Protein AF-A0A6A6LP14-F1 (afdb_monomer_lite)

Radius of gyration: 19.0 Å; chains: 1; bounding box: 48×37×57 Å

Sequence (246 aa):
MQLRPTIEFRNGTDVIWQIPDSAKAVLFLAHGCNGRAVNFWDRSPSCPNCVGLPEERLLVLHALVHKFAVLTISSMGRCWTFGEEMLIVKNIIRWWLWRNKLEKLPLVALGASSGGYFVSALATTKISEFIEVLKNKGIDVAEVECLEFPLSPFFLADRIPGLNQTVSAKLFKLFGDKGFIDRKGYMMKDGRATHWKEALHETKEIVLDKNLVQHVQEELNLAFAYHEMTSLQSEQFFKWFESHMK

Organism: Hevea brasiliensis (NCBI:txid3981)

Secondary structure (DSSP, 8-state):
-----EEEEETTEEEEEE--TT--EEEEEE--TT--GGGGS---SS-TT----HHHHHHHHHHHHTTEEEEEE--SSSS--STHHHHHHHHHHHHHHHHTT-TTS-EEEEE-THHHHHHHHHTT----S-HHHHHHTT--------------TTHHHHHSTT--HHHHHHHHHHHHHTTSB-TTS-BSS-TTTS-HHHHHHH-TT----GGGHHHHHHHHHHHHTSS---STTHHHHHHHHHHH--

pLDDT: mean 92.99, std 8.51, range [42.91, 98.75]

Structure (mmCIF, N/CA/C/O backbone):
data_AF-A0A6A6LP14-F1
#
_entry.id   AF-A0A6A6LP14-F1
#
loop_
_atom_site.group_PDB
_atom_site.id
_atom_site.type_symbol
_atom_site.label_atom_id
_atom_site.label_alt_id
_atom_site.label_comp_id
_atom_site.label_asym_id
_atom_site.label_entity_id
_atom_site.label_seq_id
_atom_site.pdbx_PDB_ins_code
_atom_site.Cartn_x
_atom_site.Cartn_y
_atom_site.Cartn_z
_atom_site.occupancy
_atom_site.B_iso_or_equiv
_atom_site.auth_seq_id
_atom_site.auth_comp_id
_atom_site.auth_asym_id
_atom_site.auth_atom_id
_atom_site.pdbx_PDB_model_num
ATOM 1 N N . MET A 1 1 ? -0.731 -16.600 1.853 1.00 80.44 1 MET A N 1
ATOM 2 C CA . MET A 1 1 ? 0.673 -16.451 1.400 1.00 80.44 1 MET A CA 1
ATOM 3 C C . MET A 1 1 ? 1.410 -15.599 2.421 1.00 80.44 1 MET A C 1
ATOM 5 O O . MET A 1 1 ? 0.812 -14.647 2.897 1.00 80.44 1 MET A O 1
ATOM 9 N N . GLN A 1 2 ? 2.643 -15.951 2.790 1.00 86.25 2 GLN A N 1
ATOM 10 C CA . GLN A 1 2 ? 3.456 -15.172 3.733 1.00 86.25 2 GLN A CA 1
ATOM 11 C C . GLN A 1 2 ? 4.511 -14.376 2.960 1.00 86.25 2 GLN A C 1
ATOM 13 O O . GLN A 1 2 ? 5.180 -14.946 2.095 1.00 86.25 2 GLN A O 1
ATOM 18 N N . LEU A 1 3 ? 4.666 -13.089 3.274 1.00 94.44 3 LEU A N 1
ATOM 19 C CA . LEU A 1 3 ? 5.717 -12.258 2.692 1.00 94.44 3 LEU A CA 1
ATOM 20 C C . LEU A 1 3 ? 7.081 -12.633 3.286 1.00 94.44 3 LEU A C 1
ATOM 22 O O . LEU A 1 3 ? 7.234 -12.786 4.498 1.00 94.44 3 LEU A O 1
ATOM 26 N N . ARG A 1 4 ? 8.068 -12.815 2.411 1.00 94.38 4 ARG A N 1
ATOM 27 C CA . ARG A 1 4 ? 9.457 -13.162 2.732 1.00 94.38 4 ARG A CA 1
ATOM 28 C C . ARG A 1 4 ? 10.382 -12.282 1.890 1.00 94.38 4 ARG A C 1
ATOM 30 O O . ARG A 1 4 ? 10.980 -12.769 0.928 1.00 94.38 4 ARG A O 1
ATOM 37 N N . PRO A 1 5 ? 10.447 -10.977 2.197 1.00 96.50 5 PRO A N 1
ATOM 38 C CA . PRO A 1 5 ? 11.222 -10.050 1.396 1.00 96.50 5 PRO A CA 1
ATOM 39 C C . PRO A 1 5 ? 12.726 -10.285 1.543 1.00 96.50 5 PRO A C 1
ATOM 41 O O . PRO A 1 5 ? 13.213 -10.687 2.602 1.00 96.50 5 PRO A O 1
ATOM 44 N N . THR A 1 6 ? 13.455 -9.943 0.485 1.00 97.12 6 THR A N 1
ATOM 45 C CA . THR A 1 6 ? 14.883 -9.625 0.537 1.00 97.12 6 THR A CA 1
ATOM 46 C C . THR A 1 6 ? 15.039 -8.117 0.693 1.00 97.12 6 THR A C 1
ATOM 48 O O . THR A 1 6 ? 14.304 -7.355 0.065 1.00 97.12 6 THR A O 1
ATOM 51 N N . ILE A 1 7 ? 15.978 -7.694 1.539 1.00 96.25 7 ILE A N 1
ATOM 52 C CA . ILE A 1 7 ? 16.209 -6.287 1.874 1.00 96.25 7 ILE A CA 1
ATOM 53 C C . ILE A 1 7 ? 17.659 -5.946 1.609 1.00 96.25 7 ILE A C 1
ATOM 55 O O . ILE A 1 7 ? 18.563 -6.686 1.999 1.00 96.25 7 ILE A O 1
ATOM 59 N N . GLU A 1 8 ? 17.870 -4.796 0.989 1.00 96.06 8 GLU A N 1
ATOM 60 C CA . GLU A 1 8 ? 19.182 -4.201 0.823 1.00 96.06 8 GLU A CA 1
ATOM 61 C C . GLU A 1 8 ? 19.107 -2.695 1.033 1.00 96.06 8 GLU A C 1
ATOM 63 O O . GLU A 1 8 ? 18.147 -2.045 0.626 1.00 96.06 8 GLU A O 1
ATOM 68 N N . PHE A 1 9 ? 20.146 -2.134 1.643 1.00 94.94 9 PHE A N 1
ATOM 69 C CA . PHE A 1 9 ? 20.325 -0.693 1.718 1.00 94.94 9 PHE A CA 1
ATOM 70 C C . PHE A 1 9 ? 21.283 -0.252 0.615 1.00 94.94 9 PHE A C 1
ATOM 72 O O . PHE A 1 9 ? 22.428 -0.710 0.557 1.00 94.94 9 PHE A O 1
ATOM 79 N N . ARG A 1 10 ? 20.828 0.630 -0.277 1.00 93.94 10 ARG A N 1
ATOM 80 C CA . ARG A 1 10 ? 21.607 1.056 -1.444 1.00 93.94 10 ARG A CA 1
ATOM 81 C C . ARG A 1 10 ? 21.362 2.523 -1.747 1.00 93.94 10 ARG A C 1
ATOM 83 O O . ARG A 1 10 ? 20.224 2.969 -1.765 1.00 93.94 10 ARG A O 1
ATOM 90 N N . ASN A 1 11 ? 22.435 3.265 -2.026 1.00 91.06 11 ASN A N 1
ATOM 91 C CA . ASN A 1 11 ? 22.378 4.695 -2.358 1.00 91.06 11 ASN A CA 1
ATOM 92 C C . ASN A 1 11 ? 21.575 5.526 -1.338 1.00 91.06 11 ASN A C 1
ATOM 94 O O . ASN A 1 11 ? 20.847 6.437 -1.717 1.00 91.06 11 ASN A O 1
ATOM 98 N N . GLY A 1 12 ? 21.687 5.190 -0.050 1.00 90.25 12 GLY A N 1
ATOM 99 C CA . GLY A 1 12 ? 21.006 5.923 1.017 1.00 90.25 12 GLY A CA 1
ATOM 100 C C . GLY A 1 12 ? 19.535 5.553 1.232 1.00 90.25 12 GLY A C 1
ATOM 101 O O . GLY A 1 12 ? 18.878 6.231 2.016 1.00 90.25 12 GLY A O 1
ATOM 102 N N . THR A 1 13 ? 19.013 4.510 0.576 1.00 94.88 13 THR A N 1
ATOM 103 C CA . THR A 1 13 ? 17.605 4.111 0.696 1.00 94.88 13 THR A CA 1
ATOM 104 C C . THR A 1 13 ? 17.401 2.600 0.841 1.00 94.88 13 THR A C 1
ATOM 106 O O . THR A 1 13 ? 18.243 1.796 0.430 1.00 94.88 13 THR A O 1
ATOM 109 N N . ASP A 1 14 ? 16.264 2.220 1.428 1.00 95.31 14 ASP A N 1
ATOM 110 C CA . ASP A 1 14 ? 15.797 0.839 1.503 1.00 95.31 14 ASP A CA 1
ATOM 111 C C . ASP A 1 14 ? 15.308 0.366 0.135 1.00 95.31 14 ASP A C 1
ATOM 113 O O . ASP A 1 14 ? 14.457 0.998 -0.497 1.00 95.31 14 ASP A O 1
ATOM 117 N N . VAL A 1 15 ? 15.808 -0.792 -0.283 1.00 97.88 15 VAL A N 1
ATOM 118 C CA . VAL A 1 15 ? 15.383 -1.521 -1.473 1.00 97.88 15 VAL A CA 1
ATOM 119 C C . VAL A 1 15 ? 14.879 -2.879 -1.007 1.00 97.88 15 VAL A C 1
ATOM 121 O O . VAL A 1 15 ? 15.650 -3.695 -0.502 1.00 97.88 15 VAL A O 1
ATOM 124 N N . ILE A 1 16 ? 13.577 -3.119 -1.146 1.00 98.50 16 ILE A N 1
ATOM 125 C CA . ILE A 1 16 ? 12.928 -4.319 -0.612 1.00 98.50 16 ILE A CA 1
ATOM 126 C C . ILE A 1 16 ? 12.128 -5.000 -1.714 1.00 98.50 16 ILE A C 1
ATOM 128 O O . ILE A 1 16 ? 11.364 -4.342 -2.427 1.00 98.50 16 ILE A O 1
ATOM 132 N N . TRP A 1 17 ? 12.308 -6.311 -1.874 1.00 98.44 17 TRP A N 1
ATOM 133 C CA . TRP A 1 17 ? 11.679 -7.053 -2.963 1.00 98.44 17 TRP A CA 1
ATOM 134 C C . TRP A 1 17 ? 11.351 -8.503 -2.622 1.00 98.44 17 TRP A C 1
ATOM 136 O O . TRP A 1 17 ? 11.939 -9.109 -1.728 1.00 98.44 17 TRP A O 1
ATOM 146 N N . GLN A 1 18 ? 10.457 -9.089 -3.417 1.00 98.19 18 GLN A N 1
ATOM 147 C CA . GLN A 1 18 ? 10.200 -10.525 -3.443 1.00 98.19 18 GLN A CA 1
ATOM 148 C C . GLN A 1 18 ? 9.915 -10.969 -4.880 1.00 98.19 18 GLN A C 1
ATOM 150 O O . GLN A 1 18 ? 9.170 -10.316 -5.610 1.00 98.19 18 GLN A O 1
ATOM 155 N N . ILE A 1 19 ? 10.518 -12.089 -5.282 1.00 98.12 19 ILE A N 1
ATOM 156 C CA . ILE A 1 19 ? 10.396 -12.658 -6.628 1.00 98.12 19 ILE A CA 1
ATOM 157 C C . ILE A 1 19 ? 9.689 -14.015 -6.501 1.00 98.12 19 ILE A C 1
ATOM 159 O O . ILE A 1 19 ? 10.161 -14.854 -5.734 1.00 98.12 19 ILE A O 1
ATOM 163 N N . PRO A 1 20 ? 8.561 -14.248 -7.196 1.00 96.88 20 PRO A N 1
ATOM 164 C CA . PRO A 1 20 ? 7.937 -15.567 -7.256 1.00 96.88 20 PRO A CA 1
ATOM 165 C C . PRO A 1 20 ? 8.721 -16.499 -8.199 1.00 96.88 20 PRO A C 1
ATOM 167 O O . PRO A 1 20 ? 9.340 -16.026 -9.148 1.00 96.88 20 PRO A O 1
ATOM 170 N N . ASP A 1 21 ? 8.624 -17.820 -8.007 1.00 91.44 21 ASP A N 1
ATOM 171 C CA . ASP A 1 21 ? 9.398 -18.835 -8.763 1.00 91.44 21 ASP A CA 1
ATOM 172 C C . ASP A 1 21 ? 9.275 -18.748 -10.296 1.00 91.44 21 ASP A C 1
ATOM 174 O O . ASP A 1 21 ? 10.122 -19.248 -11.034 1.00 91.44 21 ASP A O 1
ATOM 178 N N . SER A 1 22 ? 8.202 -18.144 -10.805 1.00 92.75 22 SER A N 1
ATOM 179 C CA . SER A 1 22 ? 7.953 -17.980 -12.241 1.00 92.75 22 SER A CA 1
ATOM 180 C C . SER A 1 22 ? 7.400 -16.589 -12.516 1.00 92.75 22 SER A C 1
ATOM 182 O O . SER A 1 22 ? 6.237 -16.434 -12.885 1.00 92.75 22 SER A O 1
ATOM 184 N N . ALA A 1 23 ? 8.219 -15.570 -12.252 1.00 97.25 23 ALA A N 1
ATOM 185 C CA . ALA A 1 23 ? 7.851 -14.186 -12.508 1.00 97.25 23 ALA A CA 1
ATOM 186 C C . ALA A 1 23 ? 7.577 -13.960 -14.003 1.00 97.25 23 ALA A C 1
ATOM 188 O O . ALA A 1 23 ? 8.417 -14.266 -14.847 1.00 97.25 23 ALA A O 1
ATOM 189 N N . LYS A 1 24 ? 6.405 -13.404 -14.321 1.00 96.81 24 LYS A N 1
ATOM 190 C CA . LYS A 1 24 ? 6.018 -13.036 -15.694 1.00 96.81 24 LYS A CA 1
ATOM 191 C C . LYS A 1 24 ? 6.231 -11.555 -16.001 1.00 96.81 24 LYS A C 1
ATOM 193 O O . LYS A 1 24 ? 6.212 -11.160 -17.158 1.00 96.81 24 LYS A O 1
ATOM 198 N N . ALA A 1 25 ? 6.397 -10.748 -14.960 1.00 97.25 25 ALA A N 1
ATOM 199 C CA . ALA A 1 25 ? 6.490 -9.299 -15.025 1.00 97.25 25 ALA A CA 1
ATOM 200 C C . ALA A 1 25 ? 7.180 -8.754 -13.775 1.00 97.25 25 ALA A C 1
ATOM 202 O O . ALA A 1 25 ? 7.313 -9.460 -12.772 1.00 97.25 25 ALA A O 1
ATOM 203 N N . VAL A 1 26 ? 7.572 -7.487 -13.821 1.00 97.81 26 VAL A N 1
ATOM 204 C CA . VAL A 1 26 ? 8.114 -6.733 -12.693 1.00 97.81 26 VAL A CA 1
ATOM 205 C C . VAL A 1 26 ? 7.160 -5.601 -12.344 1.00 97.81 26 VAL A C 1
ATOM 207 O O . VAL A 1 26 ? 6.724 -4.866 -13.225 1.00 97.81 26 VAL A O 1
ATOM 210 N N . LEU A 1 27 ? 6.878 -5.433 -11.055 1.00 98.25 27 LEU A N 1
ATOM 211 C CA . LEU A 1 27 ? 6.119 -4.313 -10.517 1.00 98.25 27 LEU A CA 1
ATOM 212 C C . LEU A 1 27 ? 6.995 -3.483 -9.578 1.00 98.25 27 LEU A C 1
ATOM 214 O O . LEU A 1 27 ? 7.455 -3.982 -8.551 1.00 98.25 27 LEU A O 1
ATOM 218 N N . PHE A 1 28 ? 7.165 -2.203 -9.900 1.00 98.31 28 PHE A N 1
ATOM 219 C CA . PHE A 1 28 ? 7.684 -1.207 -8.966 1.00 98.31 28 PHE A CA 1
ATOM 220 C C . PHE A 1 28 ? 6.534 -0.509 -8.222 1.00 98.31 28 PHE A C 1
ATOM 222 O O . PHE A 1 28 ? 5.654 0.078 -8.849 1.00 98.31 28 PHE A O 1
ATOM 229 N N . LEU A 1 29 ? 6.555 -0.551 -6.890 1.00 98.25 29 LEU A N 1
ATOM 230 C CA . LEU A 1 29 ? 5.586 0.121 -6.022 1.00 98.25 29 LEU A CA 1
ATOM 231 C C . LEU A 1 29 ? 6.211 1.358 -5.363 1.00 98.25 29 LEU A C 1
ATOM 233 O O . LEU A 1 29 ? 7.186 1.250 -4.614 1.00 98.25 29 LEU A O 1
ATOM 237 N N . ALA A 1 30 ? 5.625 2.530 -5.622 1.00 97.62 30 ALA A N 1
ATOM 238 C CA . ALA A 1 30 ? 6.042 3.812 -5.061 1.00 97.62 30 ALA A CA 1
ATOM 239 C C . ALA A 1 30 ? 5.017 4.328 -4.037 1.00 97.62 30 ALA A C 1
ATOM 24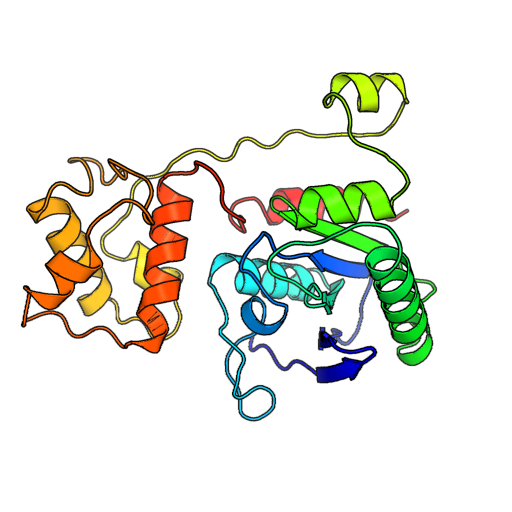1 O O . ALA A 1 30 ? 3.872 4.637 -4.374 1.00 97.62 30 ALA A O 1
ATOM 242 N N . HIS A 1 31 ? 5.431 4.453 -2.776 1.00 97.50 31 HIS A N 1
ATOM 243 C CA . HIS A 1 31 ? 4.567 4.945 -1.698 1.00 97.50 31 HIS A CA 1
ATOM 244 C C . HIS A 1 31 ? 4.134 6.410 -1.892 1.00 97.50 31 HIS A C 1
ATOM 246 O O . HIS A 1 31 ? 4.801 7.186 -2.576 1.00 97.50 31 HIS A O 1
ATOM 252 N N . GLY A 1 32 ? 3.054 6.817 -1.221 1.00 95.94 32 GLY A N 1
ATOM 253 C CA . GLY A 1 32 ? 2.695 8.229 -1.063 1.00 95.94 32 GLY A CA 1
ATOM 254 C C . GLY A 1 32 ? 3.564 8.959 -0.033 1.00 95.94 32 GLY A C 1
ATOM 255 O O . GLY A 1 32 ? 4.433 8.376 0.611 1.00 95.94 32 GLY A O 1
ATOM 256 N N . CYS A 1 33 ? 3.339 10.259 0.156 1.00 95.06 33 CYS A N 1
ATOM 257 C CA . CYS A 1 33 ? 4.043 11.016 1.195 1.00 95.06 33 CYS A CA 1
ATOM 258 C C . CYS A 1 33 ? 3.855 10.388 2.588 1.00 95.06 33 CYS A C 1
ATOM 260 O O . CYS A 1 33 ? 2.759 9.956 2.922 1.00 95.06 33 CYS A O 1
ATOM 262 N N . ASN A 1 34 ? 4.899 10.419 3.418 1.00 94.25 34 ASN A N 1
ATOM 263 C CA . ASN A 1 34 ? 5.005 9.749 4.725 1.00 94.25 34 ASN A CA 1
ATOM 264 C C . ASN A 1 34 ? 5.115 8.217 4.683 1.00 94.25 34 ASN A C 1
ATOM 266 O O . ASN A 1 34 ? 5.401 7.626 5.722 1.00 94.25 34 ASN A O 1
ATOM 270 N N . GLY A 1 35 ? 4.929 7.585 3.524 1.00 95.50 35 GLY A N 1
ATOM 271 C CA . GLY A 1 35 ? 5.207 6.164 3.355 1.00 95.50 35 GLY A CA 1
ATOM 272 C C . GLY A 1 35 ? 6.702 5.870 3.199 1.00 95.50 35 GLY A C 1
ATOM 273 O O . GLY A 1 35 ? 7.529 6.776 3.067 1.00 95.50 35 GLY A O 1
ATOM 274 N N . ARG A 1 36 ? 7.039 4.581 3.223 1.00 97.19 36 ARG A N 1
ATOM 275 C CA . ARG A 1 36 ? 8.370 3.991 3.024 1.00 97.19 36 ARG A CA 1
ATOM 276 C C . ARG A 1 36 ? 8.227 2.591 2.420 1.00 97.19 36 ARG A C 1
ATOM 278 O O . ARG A 1 36 ? 7.174 1.967 2.539 1.00 97.19 36 ARG A O 1
ATOM 285 N N . ALA A 1 37 ? 9.304 2.042 1.853 1.00 97.88 37 ALA A N 1
ATOM 286 C CA . ALA A 1 37 ? 9.324 0.662 1.349 1.00 97.88 37 ALA A CA 1
ATOM 287 C C . ALA A 1 37 ? 8.891 -0.357 2.417 1.00 97.88 37 ALA A C 1
ATOM 289 O O . ALA A 1 37 ? 8.138 -1.280 2.127 1.00 97.88 37 ALA A O 1
ATOM 290 N N . VAL A 1 38 ? 9.294 -0.151 3.675 1.00 97.69 38 VAL A N 1
ATOM 291 C CA . VAL A 1 38 ? 8.947 -1.022 4.813 1.00 97.69 38 VAL A CA 1
ATOM 292 C C . VAL A 1 38 ? 7.441 -1.120 5.102 1.00 97.69 38 VAL A C 1
ATOM 294 O O . VAL A 1 38 ? 7.021 -2.053 5.788 1.00 97.69 38 VAL A O 1
ATOM 297 N N . ASN A 1 39 ? 6.613 -0.201 4.589 1.00 97.69 39 ASN A N 1
ATOM 298 C CA . ASN A 1 39 ? 5.160 -0.273 4.754 1.00 97.69 39 ASN A CA 1
ATOM 299 C C . ASN A 1 39 ? 4.523 -1.395 3.923 1.00 97.69 39 ASN A C 1
ATOM 301 O O . ASN A 1 39 ? 3.502 -1.929 4.335 1.00 97.69 39 ASN A O 1
ATOM 305 N N . PHE A 1 40 ? 5.150 -1.811 2.822 1.00 98.19 40 PHE A N 1
ATOM 306 C CA . PHE A 1 40 ? 4.631 -2.843 1.915 1.00 98.19 40 PHE A CA 1
ATOM 307 C C . PHE A 1 40 ? 4.847 -4.282 2.387 1.00 98.19 40 PHE A C 1
ATOM 309 O O . PHE A 1 40 ? 4.306 -5.215 1.796 1.00 98.19 40 PHE A O 1
ATOM 316 N N . TRP A 1 41 ? 5.649 -4.492 3.426 1.00 98.06 41 TRP A N 1
ATOM 317 C CA . TRP A 1 41 ? 6.100 -5.823 3.815 1.00 98.06 41 TRP A CA 1
ATOM 318 C C . TRP A 1 41 ? 5.758 -6.106 5.266 1.00 98.06 41 TRP A C 1
ATOM 320 O O . TRP A 1 41 ? 5.851 -5.215 6.104 1.00 98.06 41 TRP A O 1
ATOM 330 N N . ASP A 1 42 ? 5.383 -7.347 5.568 1.00 95.88 42 ASP A N 1
ATOM 331 C CA . ASP A 1 42 ? 5.070 -7.762 6.933 1.00 95.88 42 ASP A CA 1
ATOM 332 C C . ASP A 1 42 ? 6.341 -7.803 7.801 1.00 95.88 42 ASP A C 1
ATOM 334 O O . ASP A 1 42 ? 7.432 -8.185 7.351 1.00 95.88 42 ASP A O 1
ATOM 338 N N . ARG A 1 43 ? 6.189 -7.463 9.084 1.00 93.75 43 ARG A N 1
ATOM 339 C CA . ARG A 1 43 ? 7.251 -7.628 10.079 1.00 93.75 43 ARG A CA 1
ATOM 340 C C . ARG A 1 43 ? 7.682 -9.091 10.164 1.00 93.75 43 ARG A C 1
ATOM 342 O O . ARG A 1 43 ? 6.855 -9.989 10.310 1.00 93.75 43 ARG A O 1
ATOM 349 N N . SER A 1 44 ? 8.984 -9.340 10.107 1.00 92.19 44 SER A N 1
ATOM 350 C CA . SER A 1 44 ? 9.551 -10.694 10.134 1.00 92.19 44 SER A CA 1
ATOM 351 C C . SER A 1 44 ? 10.980 -10.683 10.686 1.00 92.19 44 SER A C 1
ATOM 353 O O . SER A 1 44 ? 11.573 -9.612 10.798 1.00 92.19 44 SER A O 1
ATOM 355 N N . PRO A 1 45 ? 11.586 -11.841 11.011 1.00 90.81 45 PRO A N 1
ATOM 356 C CA . PRO A 1 45 ? 12.994 -11.883 11.407 1.00 90.81 45 PRO A CA 1
ATOM 357 C C . PRO A 1 45 ? 13.948 -11.313 10.346 1.00 90.81 45 PRO A C 1
ATOM 359 O O . PRO A 1 45 ? 14.952 -10.707 10.704 1.00 90.81 45 PRO A O 1
ATOM 362 N N . SER A 1 46 ? 13.628 -11.464 9.053 1.00 88.94 46 SER A N 1
ATOM 363 C CA . SER A 1 46 ? 14.406 -10.858 7.965 1.00 88.94 46 SER A CA 1
ATOM 364 C C . SER A 1 46 ? 14.119 -9.366 7.787 1.00 88.94 46 SER A C 1
ATOM 366 O O . SER A 1 46 ? 14.975 -8.656 7.271 1.00 88.94 46 SER A O 1
ATOM 368 N N . CYS A 1 47 ? 12.960 -8.877 8.247 1.00 93.44 47 CYS A N 1
ATOM 369 C CA . CYS A 1 47 ? 12.606 -7.461 8.265 1.00 93.44 47 CYS A CA 1
ATOM 370 C C . CYS A 1 47 ? 12.010 -7.008 9.610 1.00 93.44 47 CYS A C 1
ATOM 372 O O . CYS A 1 47 ? 10.789 -6.845 9.739 1.00 93.44 47 CYS A O 1
ATOM 374 N N . PRO A 1 48 ? 12.839 -6.772 10.638 1.00 93.00 48 PRO A N 1
ATOM 375 C CA . PRO A 1 48 ? 12.341 -6.410 11.965 1.00 93.00 48 PRO A CA 1
ATOM 376 C C . PRO A 1 48 ? 11.686 -5.020 12.015 1.00 93.00 48 PRO A C 1
ATOM 378 O O . PRO A 1 48 ? 10.899 -4.755 12.927 1.00 93.00 48 PRO A O 1
ATOM 381 N N . ASN A 1 49 ? 11.988 -4.158 11.038 1.00 93.81 49 ASN A N 1
ATOM 382 C CA . ASN A 1 49 ? 11.467 -2.790 10.920 1.00 93.81 49 ASN A CA 1
ATOM 383 C C . ASN A 1 49 ? 10.320 -2.661 9.905 1.00 93.81 49 ASN A C 1
ATOM 385 O O . ASN A 1 49 ? 9.804 -1.565 9.702 1.00 93.81 49 ASN A O 1
ATOM 389 N N . CYS A 1 50 ? 9.928 -3.760 9.260 1.00 96.50 50 CYS A N 1
ATOM 390 C CA . CYS A 1 50 ? 8.768 -3.785 8.382 1.00 96.50 50 CYS A CA 1
ATOM 391 C C . CYS A 1 50 ? 7.468 -3.587 9.169 1.00 96.50 50 CYS A C 1
ATOM 393 O O . CYS A 1 50 ? 7.349 -4.049 10.307 1.00 96.50 50 CYS A O 1
ATOM 395 N N . VAL A 1 51 ? 6.512 -2.887 8.556 1.00 96.25 51 VAL A N 1
ATOM 396 C CA . VAL A 1 51 ? 5.248 -2.477 9.192 1.00 96.25 51 VAL A CA 1
ATOM 397 C C . VAL A 1 51 ? 4.068 -3.283 8.655 1.00 96.25 51 VAL A C 1
ATOM 399 O O . VAL A 1 51 ? 3.230 -3.728 9.435 1.00 96.25 51 VAL A O 1
ATOM 402 N N . GLY A 1 52 ? 4.011 -3.489 7.338 1.00 96.56 52 GLY A N 1
ATOM 403 C CA . GLY A 1 52 ? 2.931 -4.215 6.672 1.00 96.56 52 GLY A CA 1
ATOM 404 C C . GLY A 1 52 ? 1.596 -3.497 6.809 1.00 96.56 52 GLY A C 1
ATOM 405 O O . GLY A 1 52 ? 0.671 -4.043 7.407 1.00 96.56 52 GLY A O 1
ATOM 406 N N . LEU A 1 53 ? 1.511 -2.265 6.302 1.00 97.19 53 LEU A N 1
ATOM 407 C CA . LEU A 1 53 ? 0.252 -1.528 6.256 1.00 97.19 53 LEU A CA 1
ATOM 408 C C . LEU A 1 53 ? -0.749 -2.261 5.348 1.00 97.19 53 LEU A C 1
ATOM 410 O O . LEU A 1 53 ? -0.326 -2.903 4.380 1.00 97.19 53 LEU A O 1
ATOM 414 N N . PRO A 1 54 ? -2.054 -2.238 5.671 1.00 96.38 54 PRO A N 1
ATOM 415 C CA . PRO A 1 54 ? -3.023 -3.116 5.020 1.00 96.38 54 PRO A CA 1
ATOM 416 C C . PRO A 1 54 ? -3.086 -2.964 3.496 1.00 96.38 54 PRO A C 1
ATOM 418 O O . PRO A 1 54 ? -2.977 -3.969 2.794 1.00 96.38 54 PRO A O 1
ATOM 421 N N . GLU A 1 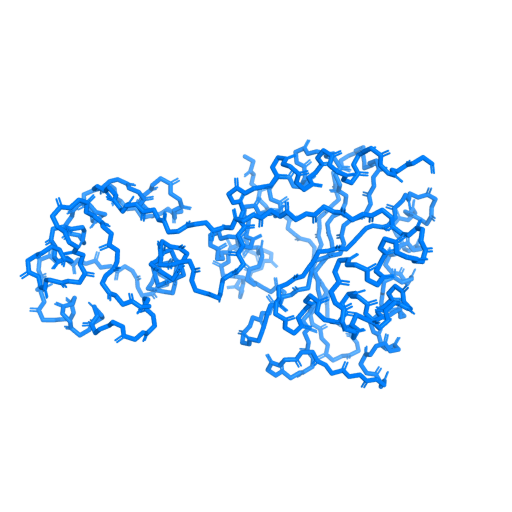55 ? -3.155 -1.738 2.976 1.00 96.38 55 GLU A N 1
ATOM 422 C CA . GLU A 1 55 ? -3.287 -1.503 1.533 1.00 96.38 55 GLU A CA 1
ATOM 423 C C . GLU A 1 55 ? -1.995 -1.809 0.782 1.00 96.38 55 GLU A C 1
ATOM 425 O O . GLU A 1 55 ? -1.994 -2.557 -0.200 1.00 96.38 55 GLU A O 1
ATOM 430 N N . GLU A 1 56 ? -0.873 -1.297 1.284 1.00 97.44 56 GLU A N 1
ATOM 431 C CA . GLU A 1 56 ? 0.446 -1.522 0.713 1.00 97.44 56 GLU A CA 1
ATOM 432 C C . GLU A 1 56 ? 0.774 -3.017 0.653 1.00 97.44 56 GLU A C 1
ATOM 434 O O . GLU A 1 56 ? 1.171 -3.534 -0.396 1.00 97.44 56 GLU A O 1
ATOM 439 N N . ARG A 1 57 ? 0.573 -3.751 1.753 1.00 96.62 57 ARG A N 1
ATOM 440 C CA . ARG A 1 57 ? 0.892 -5.184 1.790 1.00 96.62 57 ARG A CA 1
ATOM 441 C C . ARG A 1 57 ? -0.055 -6.002 0.906 1.00 96.62 57 ARG A C 1
ATOM 443 O O . ARG A 1 57 ? 0.380 -6.989 0.311 1.00 96.62 57 ARG A O 1
ATOM 450 N N . LEU A 1 58 ? -1.333 -5.623 0.799 1.00 97.06 58 LEU A N 1
ATOM 451 C CA . LEU A 1 58 ? -2.296 -6.324 -0.053 1.00 97.06 58 LEU A CA 1
ATOM 452 C C . LEU A 1 58 ? -1.941 -6.160 -1.532 1.00 97.06 58 LEU A C 1
ATOM 454 O O . LEU A 1 58 ? -2.014 -7.137 -2.275 1.00 97.06 58 LEU A O 1
ATOM 458 N N . LEU A 1 59 ? -1.451 -4.987 -1.946 1.00 97.81 59 LEU A N 1
ATOM 459 C CA . LEU A 1 59 ? -0.920 -4.786 -3.298 1.00 97.81 59 LEU A CA 1
ATOM 460 C C . LEU A 1 59 ? 0.264 -5.716 -3.597 1.00 97.81 59 LEU A C 1
ATOM 462 O O . LEU A 1 59 ? 0.309 -6.319 -4.671 1.00 97.81 59 LEU A O 1
ATOM 466 N N . VAL A 1 60 ? 1.189 -5.901 -2.646 1.00 98.19 60 VAL A N 1
ATOM 467 C CA . VAL A 1 60 ? 2.288 -6.875 -2.791 1.00 98.19 60 VAL A CA 1
ATOM 468 C C . VAL A 1 60 ? 1.752 -8.300 -2.909 1.00 98.19 60 VAL A C 1
ATOM 470 O O . VAL A 1 60 ? 2.174 -9.053 -3.789 1.00 98.19 60 VAL A O 1
ATOM 473 N N . LEU A 1 61 ? 0.820 -8.688 -2.035 1.00 97.38 61 LEU A N 1
ATOM 474 C CA . LEU A 1 61 ? 0.237 -10.028 -2.041 1.00 97.38 61 LEU A CA 1
ATOM 475 C C . LEU A 1 61 ? -0.478 -10.320 -3.366 1.00 97.38 61 LEU A C 1
ATOM 477 O O . LEU A 1 61 ? -0.246 -11.372 -3.961 1.00 97.38 61 LEU A O 1
ATOM 481 N N . HIS A 1 62 ? -1.294 -9.393 -3.864 1.00 97.25 62 HIS A N 1
ATOM 482 C CA . HIS A 1 62 ? -1.969 -9.544 -5.150 1.00 97.25 62 HIS A CA 1
ATOM 483 C C . HIS A 1 62 ? -0.968 -9.616 -6.310 1.00 97.25 62 HIS A C 1
ATOM 485 O O . HIS A 1 62 ? -1.061 -10.522 -7.137 1.00 97.25 62 HIS A O 1
ATOM 491 N N . ALA A 1 63 ? 0.060 -8.763 -6.326 1.00 97.81 63 ALA A N 1
ATOM 492 C CA . ALA A 1 63 ? 1.099 -8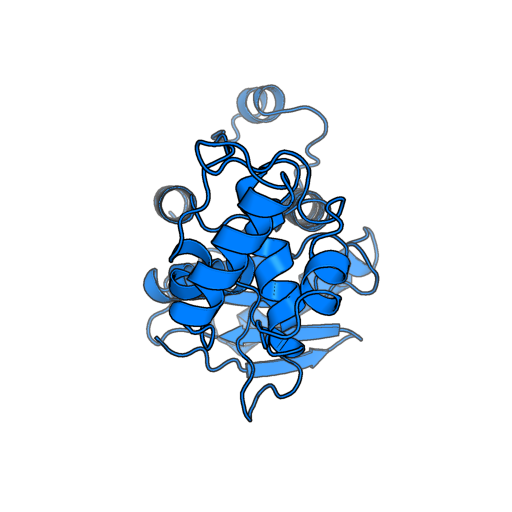.805 -7.354 1.00 97.81 63 ALA A CA 1
ATOM 493 C C . ALA A 1 63 ? 1.814 -10.168 -7.406 1.00 97.81 63 ALA A C 1
ATOM 495 O O . ALA A 1 63 ? 1.964 -10.766 -8.474 1.00 97.81 63 ALA A O 1
ATOM 496 N N . LEU A 1 64 ? 2.199 -10.707 -6.248 1.00 97.62 64 LEU A N 1
ATOM 497 C CA . LEU A 1 64 ? 2.858 -12.010 -6.143 1.00 97.62 64 LEU A CA 1
ATOM 498 C C . LEU A 1 64 ? 1.942 -13.172 -6.573 1.00 97.62 64 LEU A C 1
ATOM 500 O O . LEU A 1 64 ? 2.413 -14.095 -7.246 1.00 97.62 64 LEU A O 1
ATOM 504 N N . VAL A 1 65 ? 0.642 -13.124 -6.241 1.00 95.81 65 VAL A N 1
ATOM 505 C CA . VAL A 1 65 ? -0.365 -14.095 -6.725 1.00 95.81 65 VAL A CA 1
ATOM 506 C C . VAL A 1 65 ? -0.442 -14.076 -8.251 1.00 95.81 65 VAL A C 1
ATOM 508 O O . VAL A 1 65 ? -0.420 -15.133 -8.882 1.00 95.81 65 VAL A O 1
ATOM 511 N N . HIS A 1 66 ? -0.417 -12.886 -8.850 1.00 95.94 66 HIS A N 1
ATOM 512 C CA . HIS A 1 66 ? -0.387 -12.697 -10.299 1.00 95.94 66 HIS A CA 1
ATOM 513 C C . HIS A 1 66 ? 0.993 -12.950 -10.935 1.00 95.94 66 HIS A C 1
ATOM 515 O O . HIS A 1 66 ? 1.154 -12.753 -12.140 1.00 95.94 66 HIS A O 1
ATOM 521 N N . LYS A 1 67 ? 1.977 -13.442 -10.169 1.00 97.00 67 LYS A N 1
ATOM 522 C CA . LYS A 1 67 ? 3.343 -13.754 -10.622 1.00 97.00 67 LYS A CA 1
ATOM 523 C C . LYS A 1 67 ? 4.155 -12.534 -11.073 1.00 97.00 67 LYS A C 1
ATOM 525 O O . LYS A 1 67 ? 5.007 -12.649 -11.952 1.00 97.00 67 LYS A O 1
ATOM 530 N N . PHE A 1 68 ? 3.943 -11.380 -10.456 1.00 98.12 68 PHE A N 1
ATOM 531 C CA . PHE A 1 68 ? 4.838 -10.235 -10.602 1.00 98.12 68 PHE A CA 1
ATOM 532 C C . PHE A 1 68 ? 5.983 -10.347 -9.593 1.00 98.12 68 PHE A C 1
ATOM 534 O O . PHE A 1 68 ? 5.764 -10.649 -8.420 1.00 98.12 68 PHE A O 1
ATOM 541 N N . ALA A 1 69 ? 7.208 -10.087 -10.038 1.00 98.44 69 ALA A N 1
ATOM 542 C CA . ALA A 1 69 ? 8.320 -9.784 -9.151 1.00 98.44 69 ALA A CA 1
ATOM 543 C C . ALA A 1 69 ? 8.145 -8.356 -8.621 1.00 98.44 69 ALA A C 1
ATOM 545 O O . ALA A 1 69 ? 8.035 -7.417 -9.406 1.00 98.44 69 ALA A O 1
ATOM 546 N N . VAL A 1 70 ? 8.090 -8.189 -7.302 1.00 98.62 70 VAL A N 1
ATOM 547 C CA . VAL A 1 70 ? 7.712 -6.916 -6.676 1.00 98.62 70 VAL A CA 1
ATOM 548 C C . VAL A 1 70 ? 8.940 -6.231 -6.105 1.00 98.62 70 VAL A C 1
ATOM 550 O O . VAL A 1 70 ? 9.663 -6.839 -5.318 1.00 98.62 70 VAL A O 1
ATOM 553 N N . LEU A 1 71 ? 9.140 -4.966 -6.467 1.00 98.75 71 LEU A N 1
ATOM 554 C CA . LEU A 1 71 ? 10.199 -4.091 -5.978 1.00 98.75 71 LEU A CA 1
ATOM 555 C C . LEU A 1 71 ? 9.584 -2.850 -5.324 1.00 98.75 71 LEU A C 1
ATOM 557 O O . LEU A 1 71 ? 8.736 -2.179 -5.906 1.00 98.75 71 LEU A O 1
ATOM 561 N N . THR A 1 72 ? 10.063 -2.508 -4.135 1.00 98.56 72 THR A N 1
ATOM 562 C CA . THR A 1 72 ? 9.724 -1.272 -3.418 1.00 98.56 72 THR A CA 1
ATOM 563 C C . THR A 1 72 ? 11.014 -0.547 -3.061 1.00 98.56 72 THR A C 1
ATOM 565 O O . THR A 1 72 ? 12.026 -1.181 -2.749 1.00 98.56 72 THR A O 1
ATOM 568 N N . ILE A 1 73 ? 10.989 0.780 -3.139 1.00 98.31 73 ILE A N 1
ATOM 569 C CA . ILE A 1 73 ? 12.120 1.646 -2.797 1.00 98.31 73 ILE A CA 1
ATOM 570 C C . ILE A 1 73 ? 11.574 2.773 -1.918 1.00 98.31 73 ILE A C 1
ATOM 572 O O . ILE A 1 73 ? 10.484 3.280 -2.188 1.00 98.31 73 ILE A O 1
ATOM 576 N N . SER A 1 74 ? 12.290 3.144 -0.858 1.00 97.88 74 SER A N 1
ATOM 577 C CA . SER A 1 74 ? 11.929 4.319 -0.057 1.00 97.88 74 SER A CA 1
ATOM 578 C C . SER A 1 74 ? 12.362 5.599 -0.783 1.00 97.88 74 SER A C 1
ATOM 580 O O . SER A 1 74 ? 13.461 5.663 -1.338 1.00 97.88 74 SER A O 1
ATOM 582 N N . SER A 1 75 ? 11.548 6.653 -0.743 1.00 96.75 75 SER A N 1
ATOM 583 C CA . SER A 1 75 ? 12.030 7.982 -1.127 1.00 96.75 75 SER A CA 1
ATOM 584 C C . SER A 1 75 ? 13.130 8.449 -0.169 1.00 96.75 75 SER A C 1
ATOM 586 O O . SER A 1 75 ? 13.164 8.030 0.990 1.00 96.75 75 SER A O 1
ATOM 588 N N . MET A 1 76 ? 13.988 9.371 -0.595 1.00 93.25 76 MET A N 1
ATOM 589 C CA . MET A 1 76 ? 15.027 9.972 0.255 1.00 93.25 76 MET A CA 1
ATOM 590 C C . MET A 1 76 ? 14.425 10.828 1.377 1.00 93.25 76 MET A C 1
ATOM 592 O O . MET A 1 76 ? 14.951 10.885 2.488 1.00 93.25 76 MET A O 1
ATOM 596 N N . GLY A 1 77 ? 13.291 11.475 1.103 1.00 93.75 77 GLY A N 1
ATOM 597 C CA . GLY A 1 77 ? 12.597 12.350 2.044 1.00 93.75 77 GLY A CA 1
ATOM 598 C C . GLY A 1 77 ? 11.253 11.804 2.516 1.00 93.75 77 GLY A C 1
ATOM 599 O O . GLY A 1 77 ? 11.006 10.600 2.533 1.00 93.75 77 GLY A O 1
ATOM 600 N N . ARG A 1 78 ? 10.374 12.737 2.897 1.00 94.25 78 ARG A N 1
ATOM 601 C CA . ARG A 1 78 ? 8.962 12.478 3.220 1.00 94.25 78 ARG A CA 1
ATOM 602 C C . ARG A 1 78 ? 8.142 12.113 1.979 1.00 94.25 78 ARG A C 1
ATOM 604 O O . ARG A 1 78 ? 7.197 11.342 2.081 1.00 94.25 78 ARG A O 1
ATOM 611 N N . CYS A 1 79 ? 8.463 12.718 0.843 1.00 96.44 79 CYS A N 1
ATOM 612 C CA . CYS A 1 79 ? 7.801 12.526 -0.441 1.00 96.44 79 CYS A CA 1
ATOM 613 C C . CYS A 1 79 ? 8.870 12.296 -1.510 1.00 96.44 79 CYS A C 1
ATOM 615 O O . CYS A 1 79 ? 10.017 12.708 -1.322 1.00 96.44 79 CYS A O 1
ATOM 617 N N . TRP A 1 80 ? 8.466 11.723 -2.641 1.00 96.38 80 TRP A N 1
ATOM 618 C CA . TRP A 1 80 ? 9.305 11.636 -3.832 1.00 96.38 80 TRP A CA 1
ATOM 619 C C . TRP A 1 80 ? 9.610 13.014 -4.425 1.00 96.38 80 TRP A C 1
ATOM 621 O O . TRP A 1 80 ? 8.751 13.898 -4.467 1.00 96.38 80 TRP A O 1
ATOM 631 N N . THR A 1 81 ? 10.831 13.165 -4.920 1.00 93.62 81 THR A N 1
ATOM 632 C CA . THR A 1 81 ? 11.371 14.357 -5.572 1.00 93.62 81 THR A CA 1
ATOM 633 C C . THR A 1 81 ? 11.943 14.015 -6.949 1.00 93.62 81 THR A C 1
ATOM 635 O O . THR A 1 81 ? 12.106 12.854 -7.328 1.00 93.62 81 THR A O 1
ATOM 638 N N . PHE A 1 82 ? 12.207 15.050 -7.743 1.00 88.25 82 PHE A N 1
ATOM 639 C CA . PHE A 1 82 ? 12.729 14.925 -9.103 1.00 88.25 82 PHE A CA 1
ATOM 640 C C . PHE A 1 82 ? 14.245 15.135 -9.154 1.00 88.25 82 PHE A C 1
ATOM 642 O O . PHE A 1 82 ? 14.886 15.474 -8.164 1.00 88.25 82 PHE A O 1
ATOM 649 N N . GLY A 1 83 ? 14.826 14.966 -10.343 1.00 88.69 83 GLY A N 1
ATOM 650 C CA . GLY A 1 83 ? 16.249 15.206 -10.567 1.00 88.69 83 GLY A CA 1
ATOM 651 C C . GLY A 1 83 ? 17.099 14.045 -10.064 1.00 88.69 83 GLY A C 1
ATOM 652 O O . GLY A 1 83 ? 17.034 12.951 -10.626 1.00 88.69 83 GLY A O 1
ATOM 653 N N . GLU A 1 84 ? 17.898 14.285 -9.026 1.00 91.25 84 GLU A N 1
ATOM 654 C CA . GLU A 1 84 ? 18.856 13.309 -8.497 1.00 91.25 84 GLU A CA 1
ATOM 655 C C . GLU A 1 84 ? 18.173 12.021 -8.021 1.00 91.25 84 GLU A C 1
ATOM 657 O O . GLU A 1 84 ? 18.586 10.927 -8.408 1.00 91.25 84 GLU A O 1
ATOM 662 N N . GLU A 1 85 ? 17.068 12.130 -7.279 1.00 93.25 85 GLU A N 1
ATOM 663 C CA . GLU A 1 85 ? 16.344 10.959 -6.775 1.00 93.25 85 GLU A CA 1
ATOM 664 C C . GLU A 1 85 ? 15.813 10.070 -7.910 1.00 93.25 85 GLU A C 1
ATOM 666 O O . GLU A 1 85 ? 15.947 8.848 -7.858 1.00 93.25 85 GLU A O 1
ATOM 671 N N . MET A 1 86 ? 15.303 10.658 -8.999 1.00 90.25 86 MET A N 1
ATOM 672 C CA . MET A 1 86 ? 14.890 9.882 -10.174 1.00 90.25 86 MET A CA 1
ATOM 673 C C . MET A 1 86 ? 16.052 9.108 -10.795 1.00 90.25 86 MET A C 1
ATOM 675 O O . MET A 1 86 ? 15.866 7.969 -11.226 1.00 90.25 86 MET A O 1
ATOM 679 N N . LEU A 1 87 ? 17.236 9.719 -10.886 1.00 90.38 87 LEU A N 1
ATOM 680 C CA . LEU A 1 87 ? 18.420 9.062 -11.440 1.00 90.38 87 LEU A CA 1
ATOM 681 C C . LEU A 1 87 ? 18.859 7.902 -10.545 1.00 90.38 87 LEU A C 1
ATOM 683 O O . LEU A 1 87 ? 19.107 6.804 -11.047 1.00 90.38 87 LEU A O 1
ATOM 687 N N . ILE A 1 88 ? 18.882 8.119 -9.227 1.00 93.62 88 ILE A N 1
ATOM 688 C CA . ILE A 1 88 ? 19.193 7.086 -8.234 1.00 93.62 88 ILE A CA 1
ATOM 689 C C . ILE A 1 88 ? 18.221 5.911 -8.366 1.00 93.62 88 ILE A C 1
ATOM 691 O O . ILE A 1 88 ? 18.663 4.770 -8.508 1.00 93.62 88 ILE A O 1
ATOM 695 N N . VAL A 1 89 ? 16.912 6.170 -8.401 1.00 94.75 89 VAL A N 1
ATOM 696 C CA . VAL A 1 89 ? 15.887 5.120 -8.494 1.00 94.75 89 VAL A CA 1
ATOM 697 C C . VAL A 1 89 ? 15.958 4.375 -9.824 1.00 94.75 89 VAL A C 1
ATOM 699 O O . VAL A 1 89 ? 15.939 3.145 -9.828 1.00 94.75 89 VAL A O 1
ATOM 702 N N . LYS A 1 90 ? 16.128 5.073 -10.957 1.00 92.19 90 LYS A N 1
ATOM 703 C CA . LYS A 1 90 ? 16.333 4.422 -12.265 1.00 92.19 90 LYS A CA 1
ATOM 704 C C . LYS A 1 90 ? 17.548 3.495 -12.247 1.00 92.19 90 LYS A C 1
ATOM 706 O O . LYS A 1 90 ? 17.486 2.393 -12.792 1.00 92.19 90 LYS A O 1
ATOM 711 N N . ASN A 1 91 ? 18.638 3.919 -11.610 1.00 93.81 91 ASN A N 1
ATOM 712 C CA . ASN A 1 91 ? 19.845 3.109 -11.481 1.00 93.81 91 ASN A CA 1
ATOM 713 C C . ASN A 1 91 ? 19.632 1.897 -10.565 1.00 93.81 91 ASN A C 1
ATOM 715 O O . ASN A 1 91 ? 20.098 0.810 -10.903 1.00 93.81 91 ASN A O 1
ATOM 719 N N . ILE A 1 92 ? 18.900 2.051 -9.456 1.00 96.81 92 ILE A N 1
ATOM 720 C CA . ILE A 1 92 ? 18.525 0.936 -8.574 1.00 96.81 92 ILE A CA 1
ATOM 721 C C . ILE A 1 92 ? 17.660 -0.075 -9.331 1.00 96.81 92 ILE A C 1
ATOM 723 O O . ILE A 1 92 ? 17.983 -1.258 -9.312 1.00 96.81 92 ILE A O 1
ATOM 727 N N . ILE A 1 93 ? 16.618 0.366 -10.043 1.00 96.19 93 ILE A N 1
ATOM 728 C CA . ILE A 1 93 ? 15.739 -0.530 -10.811 1.00 96.19 93 ILE A CA 1
ATOM 729 C C . ILE A 1 93 ? 16.552 -1.306 -11.854 1.00 96.19 93 ILE A C 1
ATOM 731 O O . ILE A 1 93 ? 16.477 -2.529 -11.896 1.00 96.19 93 ILE A O 1
ATOM 735 N N . ARG A 1 94 ? 17.388 -0.628 -12.654 1.00 94.88 94 ARG A N 1
ATOM 736 C CA . ARG A 1 94 ? 18.238 -1.286 -13.667 1.00 94.88 94 ARG A CA 1
ATOM 737 C C . ARG A 1 94 ? 19.194 -2.307 -13.059 1.00 94.88 94 ARG A C 1
ATOM 739 O O . ARG A 1 94 ? 19.301 -3.421 -13.562 1.00 94.88 94 ARG A O 1
ATOM 746 N N . TRP A 1 95 ? 19.872 -1.933 -11.976 1.00 96.12 95 TRP A N 1
ATOM 747 C CA . TRP A 1 95 ? 20.759 -2.838 -11.250 1.00 96.12 95 TRP A CA 1
ATOM 748 C C . TRP A 1 95 ? 20.005 -4.059 -10.715 1.00 96.12 95 TRP A C 1
ATOM 750 O O . TRP A 1 95 ? 20.481 -5.185 -10.856 1.00 96.12 95 TRP A O 1
ATOM 760 N N . TRP A 1 96 ? 18.827 -3.848 -10.126 1.00 97.88 96 TRP A N 1
ATOM 761 C CA . TRP A 1 96 ? 18.029 -4.914 -9.535 1.00 97.88 96 TRP A CA 1
ATOM 762 C C . TRP A 1 96 ? 17.498 -5.879 -10.600 1.00 97.88 96 TRP A C 1
ATOM 764 O O . TRP A 1 96 ? 17.586 -7.092 -10.410 1.00 97.88 96 TRP A O 1
ATOM 774 N N . LEU A 1 97 ? 17.024 -5.359 -11.738 1.00 96.75 97 LEU A N 1
ATOM 775 C CA . LEU A 1 97 ? 16.611 -6.170 -12.886 1.00 96.75 97 LEU A CA 1
ATOM 776 C C . LEU A 1 97 ? 17.763 -7.052 -13.375 1.00 96.75 97 LEU A C 1
ATOM 778 O O . LEU A 1 97 ? 17.587 -8.261 -13.496 1.00 96.75 97 LEU A O 1
ATOM 782 N N . TRP A 1 98 ? 18.947 -6.462 -13.574 1.00 96.88 98 TRP A N 1
ATOM 783 C CA . TRP A 1 98 ? 20.139 -7.178 -14.034 1.00 96.88 98 TRP A CA 1
ATOM 784 C C . TRP A 1 98 ? 20.588 -8.274 -13.073 1.00 96.88 98 TRP A C 1
ATOM 786 O O . TRP A 1 98 ? 20.780 -9.428 -13.454 1.00 96.88 98 TRP A O 1
ATOM 796 N N . ARG A 1 99 ? 20.691 -7.936 -11.786 1.00 96.62 99 ARG A N 1
ATOM 797 C CA . ARG A 1 99 ? 21.116 -8.877 -10.747 1.00 96.62 99 ARG A CA 1
ATOM 798 C C . ARG A 1 99 ? 20.221 -10.112 -10.678 1.00 96.62 99 ARG A C 1
ATOM 800 O O . ARG A 1 99 ? 20.712 -11.206 -10.409 1.00 96.62 99 ARG A O 1
ATOM 807 N N . ASN A 1 100 ? 18.921 -9.926 -10.888 1.00 97.38 100 ASN A N 1
ATOM 808 C CA . ASN A 1 100 ? 17.921 -10.978 -10.746 1.00 97.38 100 ASN A CA 1
ATOM 809 C C . ASN A 1 100 ? 17.510 -11.617 -12.083 1.00 97.38 100 ASN A C 1
ATOM 811 O O . ASN A 1 100 ? 16.634 -12.478 -12.083 1.00 97.38 100 ASN A O 1
ATOM 815 N N . LYS A 1 101 ? 18.155 -11.248 -13.202 1.00 97.31 101 LYS A N 1
ATOM 816 C CA . LYS A 1 101 ? 17.869 -11.764 -14.554 1.00 97.31 101 LYS A CA 1
ATOM 817 C C . LYS A 1 101 ? 16.429 -11.492 -15.022 1.00 97.31 101 LYS A C 1
ATOM 819 O O . LYS A 1 101 ? 15.794 -12.355 -15.630 1.00 97.31 101 LYS A O 1
ATOM 824 N N . LEU A 1 102 ? 15.899 -10.311 -14.700 1.00 96.25 102 LEU A N 1
ATOM 825 C CA . LEU A 1 102 ? 14.517 -9.898 -14.985 1.00 96.25 102 LEU A CA 1
ATOM 826 C C . LEU A 1 102 ? 14.417 -8.866 -16.121 1.00 96.25 102 LEU A C 1
ATOM 828 O O . LEU A 1 102 ? 13.327 -8.387 -16.409 1.00 96.25 102 LEU A O 1
ATOM 832 N N . GLU A 1 103 ? 15.519 -8.511 -16.788 1.00 93.31 103 GLU A N 1
ATOM 833 C CA . GLU A 1 103 ? 15.571 -7.423 -17.784 1.00 93.31 103 GLU A CA 1
ATOM 834 C C . GLU A 1 103 ? 14.699 -7.676 -19.016 1.00 93.31 103 GLU A C 1
ATOM 836 O O . GLU A 1 103 ? 14.348 -6.740 -19.728 1.00 93.31 103 GLU A O 1
ATOM 841 N N . LYS A 1 104 ? 14.382 -8.945 -19.285 1.00 92.81 104 LYS A N 1
ATOM 842 C CA . LYS A 1 104 ? 13.516 -9.353 -20.397 1.00 92.81 104 LYS A CA 1
ATOM 843 C C . LYS A 1 104 ? 12.030 -9.340 -20.040 1.00 92.81 104 LYS A C 1
ATOM 845 O O . LYS A 1 104 ? 11.212 -9.551 -20.927 1.00 92.81 104 LYS A O 1
ATOM 850 N N . LEU A 1 105 ? 11.685 -9.161 -18.764 1.00 94.44 105 LEU A N 1
ATOM 851 C CA . LEU A 1 105 ? 10.295 -9.121 -18.329 1.00 94.44 105 LEU A CA 1
ATOM 852 C C . LEU A 1 105 ? 9.727 -7.704 -18.480 1.00 94.44 105 LEU A C 1
ATOM 854 O O . LEU A 1 105 ? 10.453 -6.730 -18.260 1.00 94.44 105 LEU A O 1
ATOM 858 N N . PRO A 1 106 ? 8.425 -7.570 -18.782 1.00 95.44 106 PRO A N 1
ATOM 859 C CA . PRO A 1 106 ? 7.750 -6.281 -18.741 1.00 95.44 106 PRO A CA 1
ATOM 860 C C . PRO A 1 106 ? 7.892 -5.622 -17.364 1.00 95.44 106 PRO A C 1
ATOM 862 O O . PRO A 1 106 ? 7.686 -6.271 -16.337 1.00 95.44 106 PRO A O 1
ATOM 865 N N . LEU A 1 107 ? 8.221 -4.330 -17.345 1.00 94.06 107 LEU A N 1
ATOM 866 C CA . LEU A 1 107 ? 8.283 -3.508 -16.138 1.00 94.06 107 LEU A CA 1
ATOM 867 C C . LEU A 1 107 ? 7.077 -2.571 -16.102 1.00 94.06 107 LEU A C 1
ATOM 869 O O . LEU A 1 107 ? 6.945 -1.694 -16.954 1.00 94.06 107 LEU A O 1
ATOM 873 N N . VAL A 1 108 ? 6.247 -2.719 -15.077 1.00 94.75 108 VAL A N 1
ATOM 874 C CA . VAL A 1 108 ? 5.156 -1.797 -14.755 1.00 94.75 108 VAL A CA 1
ATOM 875 C C . VAL A 1 108 ? 5.408 -1.134 -13.404 1.00 94.75 108 VAL A C 1
ATOM 877 O O . VAL A 1 108 ? 6.220 -1.599 -12.599 1.00 94.75 108 VAL A O 1
ATOM 880 N N . ALA A 1 109 ? 4.719 -0.027 -13.148 1.00 95.00 109 ALA A N 1
ATOM 881 C CA . ALA A 1 109 ? 4.819 0.688 -11.887 1.00 95.00 109 ALA A CA 1
ATOM 882 C C . ALA A 1 109 ? 3.445 1.159 -11.410 1.00 95.00 109 ALA A C 1
ATOM 884 O O . ALA A 1 109 ? 2.582 1.500 -12.216 1.00 95.00 109 ALA A O 1
ATOM 885 N N . LEU A 1 110 ? 3.272 1.204 -10.093 1.00 95.00 110 LEU A N 1
ATOM 886 C CA . LEU A 1 110 ? 2.095 1.746 -9.425 1.00 95.00 110 LEU A CA 1
ATOM 887 C C . LEU A 1 110 ? 2.562 2.650 -8.287 1.00 95.00 110 LEU A C 1
ATOM 889 O O . LEU A 1 110 ? 3.506 2.325 -7.567 1.00 95.00 110 LEU A O 1
ATOM 893 N N . GLY A 1 111 ? 1.903 3.791 -8.114 1.00 94.38 111 GLY A N 1
ATOM 894 C CA . GLY A 1 111 ? 2.172 4.663 -6.982 1.00 94.38 111 GLY A CA 1
ATOM 895 C C . GLY A 1 111 ? 0.975 5.516 -6.600 1.00 94.38 111 GLY A C 1
ATOM 896 O O . GLY A 1 111 ? 0.099 5.764 -7.424 1.00 94.38 111 GLY A O 1
ATOM 897 N N . ALA A 1 112 ? 0.956 5.980 -5.352 1.00 92.25 112 ALA A N 1
ATOM 898 C CA . ALA A 1 112 ? -0.089 6.861 -4.830 1.00 92.25 112 ALA A CA 1
ATOM 899 C C . ALA A 1 112 ? 0.460 8.265 -4.566 1.00 92.25 112 ALA A C 1
ATOM 901 O O . ALA A 1 112 ? 1.602 8.414 -4.128 1.00 92.25 112 ALA A O 1
ATOM 902 N N . SER A 1 113 ? -0.348 9.308 -4.785 1.00 92.12 113 SER A N 1
ATOM 903 C CA . SER A 1 113 ? 0.021 10.697 -4.465 1.00 92.12 113 SER A CA 1
ATOM 904 C C . SER A 1 113 ? 1.375 11.095 -5.096 1.00 92.12 113 SER A C 1
ATOM 906 O O . SER A 1 113 ? 1.549 10.965 -6.309 1.00 92.12 113 SER A O 1
ATOM 908 N N . SER A 1 114 ? 2.368 11.522 -4.302 1.00 94.81 114 SER A N 1
ATOM 909 C CA . SER A 1 114 ? 3.727 11.814 -4.787 1.00 94.81 114 SER A CA 1
ATOM 910 C C . SER A 1 114 ? 4.392 10.625 -5.488 1.00 94.81 114 SER A C 1
ATOM 912 O O . SER A 1 114 ? 5.095 10.836 -6.471 1.00 94.81 114 SER A O 1
ATOM 914 N N . GLY A 1 115 ? 4.126 9.389 -5.055 1.00 95.06 115 GLY A N 1
ATOM 915 C CA . GLY A 1 115 ? 4.585 8.174 -5.729 1.00 95.06 115 GLY A CA 1
ATOM 916 C C . GLY A 1 115 ? 3.929 7.983 -7.092 1.00 95.06 115 GLY A C 1
ATOM 917 O O . GLY A 1 115 ? 4.609 7.629 -8.049 1.00 95.06 115 GLY A O 1
ATOM 918 N N . GLY A 1 116 ? 2.637 8.298 -7.214 1.00 91.94 116 GLY A N 1
ATOM 919 C CA . GLY A 1 116 ? 1.904 8.282 -8.488 1.00 91.94 116 GLY A CA 1
ATOM 920 C C . GLY A 1 116 ? 2.468 9.296 -9.486 1.00 91.94 116 GLY A C 1
ATOM 921 O O . GLY A 1 116 ? 2.739 8.981 -10.649 1.00 91.94 116 GLY A O 1
ATOM 922 N N . TYR A 1 117 ? 2.742 10.510 -9.006 1.00 89.62 117 TYR A N 1
ATOM 923 C CA . TYR A 1 117 ? 3.377 11.547 -9.817 1.00 89.62 117 TYR A CA 1
ATOM 924 C C . TYR A 1 117 ? 4.812 11.162 -10.217 1.00 89.62 117 TYR A C 1
ATOM 926 O O . TYR A 1 117 ? 5.223 11.352 -11.364 1.00 89.62 117 TYR A O 1
ATOM 934 N N . PHE A 1 118 ? 5.554 10.537 -9.301 1.00 91.81 118 PHE A N 1
ATOM 935 C CA . PHE A 1 118 ? 6.910 10.059 -9.543 1.00 91.81 118 PHE A CA 1
ATOM 936 C C . PHE A 1 118 ? 6.971 8.950 -10.603 1.00 91.81 118 PHE A C 1
ATOM 938 O O . PHE A 1 118 ? 7.761 9.060 -11.543 1.00 91.81 118 PHE A O 1
ATOM 945 N N . VAL A 1 119 ? 6.119 7.917 -10.521 1.00 91.38 119 VAL A N 1
ATOM 946 C CA . VAL A 1 119 ? 6.093 6.838 -11.532 1.00 91.38 119 VAL A CA 1
ATOM 947 C C . VAL A 1 119 ? 5.680 7.356 -12.910 1.00 91.38 119 VAL A C 1
ATOM 949 O O . VAL A 1 119 ? 6.262 6.953 -13.917 1.00 91.38 119 VAL A O 1
ATOM 952 N N . SER A 1 120 ? 4.767 8.328 -12.960 1.00 84.62 120 SER A N 1
ATOM 953 C CA . SER A 1 120 ? 4.364 8.984 -14.210 1.00 84.62 120 SER A CA 1
ATOM 954 C C . SER A 1 120 ? 5.544 9.711 -14.869 1.00 84.62 120 SER A C 1
ATOM 956 O O . SER A 1 120 ? 5.818 9.547 -16.061 1.00 84.62 120 SER A O 1
ATOM 958 N N . ALA A 1 121 ? 6.333 10.440 -14.074 1.00 83.75 121 ALA A N 1
ATOM 959 C CA . ALA A 1 121 ? 7.544 11.099 -14.556 1.00 83.75 121 ALA A CA 1
ATOM 960 C C . ALA A 1 121 ? 8.653 10.110 -14.957 1.00 83.75 121 ALA A C 1
ATOM 962 O O . ALA A 1 121 ? 9.395 10.374 -15.909 1.00 83.75 121 ALA A O 1
ATOM 963 N N . LEU A 1 122 ? 8.783 8.965 -14.269 1.00 76.94 122 LEU A N 1
ATOM 964 C CA . LEU A 1 122 ? 9.713 7.900 -14.666 1.00 76.94 122 LEU A CA 1
ATOM 965 C C . LEU A 1 122 ? 9.394 7.377 -16.070 1.00 76.94 122 LEU A C 1
ATOM 967 O O . LEU A 1 122 ? 10.326 7.193 -16.858 1.00 76.94 122 LEU A O 1
ATOM 971 N N . ALA A 1 123 ? 8.105 7.237 -16.393 1.00 72.38 123 ALA A N 1
ATOM 972 C CA . ALA A 1 123 ? 7.592 6.853 -17.706 1.00 72.38 123 ALA A CA 1
ATOM 973 C C . ALA A 1 123 ? 7.692 7.972 -18.768 1.00 72.38 123 ALA A C 1
ATOM 975 O O . ALA A 1 123 ? 7.108 7.862 -19.843 1.00 72.38 123 ALA A O 1
ATOM 976 N N . THR A 1 124 ? 8.420 9.067 -18.492 1.00 64.38 124 THR A N 1
ATOM 977 C CA . THR A 1 124 ? 8.597 10.254 -19.361 1.00 64.38 124 THR A CA 1
ATOM 978 C C . THR A 1 124 ? 7.305 10.983 -19.743 1.00 64.38 124 THR A C 1
ATOM 980 O O . THR A 1 124 ? 7.326 11.914 -20.545 1.00 64.38 124 THR A O 1
ATOM 983 N N . THR A 1 125 ? 6.191 10.634 -19.102 1.00 55.75 125 THR A N 1
ATOM 984 C CA . THR A 1 125 ? 4.889 11.257 -19.316 1.00 55.75 125 THR A CA 1
ATOM 985 C C . THR A 1 125 ? 4.633 12.189 -18.142 1.00 55.75 125 THR A C 1
ATOM 987 O O . THR A 1 125 ? 4.156 11.778 -17.088 1.00 55.75 125 THR A O 1
ATOM 990 N N . LYS A 1 126 ? 4.994 13.470 -18.286 1.00 50.97 126 LYS A N 1
ATOM 991 C CA . LYS A 1 126 ? 4.502 14.491 -17.352 1.00 50.97 126 LYS A CA 1
ATOM 992 C C . LYS A 1 126 ? 2.979 14.513 -17.482 1.00 50.97 126 LYS A C 1
ATOM 994 O O . LYS A 1 126 ? 2.467 14.995 -18.491 1.00 50.97 126 LYS A O 1
ATOM 999 N N . ILE A 1 127 ? 2.271 13.962 -16.496 1.00 51.62 127 ILE A N 1
ATOM 1000 C CA . ILE A 1 127 ? 0.827 14.154 -16.361 1.00 51.62 127 ILE A CA 1
ATOM 1001 C C . ILE A 1 127 ? 0.646 15.573 -15.832 1.00 51.62 127 ILE A C 1
ATOM 1003 O O . ILE A 1 127 ? 0.611 15.823 -14.632 1.00 51.62 127 ILE A O 1
ATOM 1007 N N . SER A 1 128 ? 0.638 16.518 -16.759 1.00 42.91 128 SER A N 1
ATOM 1008 C CA . SER A 1 128 ? 0.039 17.824 -16.552 1.00 42.91 128 SER A CA 1
ATOM 1009 C C . SER A 1 128 ? -1.157 17.878 -17.494 1.00 42.91 128 SER A C 1
ATOM 1011 O O . SER A 1 128 ? -0.974 17.863 -18.712 1.00 42.91 128 SER A O 1
ATOM 1013 N N . GLU A 1 129 ? -2.332 17.877 -16.864 1.00 53.88 129 GLU A N 1
ATOM 1014 C CA . GLU A 1 129 ? -3.695 17.736 -17.393 1.00 53.88 129 GLU A CA 1
ATOM 1015 C C . GLU A 1 129 ? -4.097 16.322 -17.852 1.00 53.88 129 GLU A C 1
ATOM 1017 O O . GLU A 1 129 ? -3.318 15.566 -18.422 1.00 53.88 129 GLU A O 1
ATOM 1022 N N . PHE A 1 130 ? -5.317 15.968 -17.440 1.00 67.56 130 PHE A N 1
ATOM 1023 C CA . PHE A 1 130 ? -5.892 14.645 -17.179 1.00 67.56 130 PHE A CA 1
ATOM 1024 C C . PHE A 1 130 ? -5.994 13.705 -18.393 1.00 67.56 130 PHE A C 1
ATOM 1026 O O . PHE A 1 130 ? -5.547 14.015 -19.489 1.00 67.56 130 PHE A O 1
ATOM 1033 N N . ILE A 1 131 ? -6.619 12.541 -18.166 1.00 67.06 131 ILE A N 1
ATOM 1034 C CA . ILE A 1 131 ? -7.061 11.496 -19.111 1.00 67.06 131 ILE A CA 1
ATOM 1035 C C . ILE A 1 131 ? -7.238 11.968 -20.560 1.00 67.06 131 ILE A C 1
ATOM 1037 O O . ILE A 1 131 ? -6.795 11.280 -21.472 1.00 67.06 131 ILE A O 1
ATOM 1041 N N . GLU A 1 132 ? -7.865 13.120 -20.794 1.00 74.06 132 GLU A N 1
ATOM 1042 C CA . GLU A 1 132 ? -8.056 13.689 -22.129 1.00 74.06 132 GLU A CA 1
ATOM 1043 C C . GLU A 1 132 ? -6.738 13.958 -22.875 1.00 74.06 132 GLU A C 1
ATOM 1045 O O . GLU A 1 132 ? -6.605 13.593 -24.039 1.00 74.06 132 GLU A O 1
ATOM 1050 N N . VAL A 1 133 ? -5.716 14.498 -22.207 1.00 75.06 133 VAL A N 1
ATOM 1051 C CA . VAL A 1 133 ? -4.377 14.696 -22.784 1.00 75.06 133 VAL A CA 1
ATOM 1052 C C . VAL A 1 133 ? -3.721 13.358 -23.117 1.00 75.06 133 VAL A C 1
ATOM 1054 O O . VAL A 1 133 ? -3.072 13.237 -24.156 1.00 75.06 133 VAL A O 1
ATOM 1057 N N . LEU A 1 134 ? -3.883 12.348 -22.256 1.00 78.88 134 LEU A N 1
ATOM 1058 C CA . LEU A 1 134 ? -3.352 11.003 -22.499 1.00 78.88 134 LEU A CA 1
ATOM 1059 C C . LEU A 1 134 ? -4.043 10.359 -23.708 1.00 78.88 134 LEU A C 1
ATOM 1061 O O . LEU A 1 134 ? -3.356 9.926 -24.634 1.00 78.88 134 LEU A O 1
ATOM 1065 N N . LYS A 1 135 ? -5.379 10.425 -23.769 1.00 80.62 135 LYS A N 1
ATOM 1066 C CA . LYS A 1 135 ? -6.181 9.976 -24.917 1.00 80.62 135 LYS A CA 1
ATOM 1067 C C . LYS A 1 135 ? -5.780 10.693 -26.206 1.00 80.62 135 LYS A C 1
ATOM 1069 O O . LYS A 1 135 ? -5.539 10.035 -27.213 1.00 80.62 135 LYS A O 1
ATOM 1074 N N . ASN A 1 136 ? -5.616 12.017 -26.168 1.00 82.62 136 ASN A N 1
ATOM 1075 C CA . ASN A 1 136 ? -5.198 12.825 -27.321 1.00 82.62 136 ASN A CA 1
ATOM 1076 C C . ASN A 1 136 ? -3.779 12.487 -27.805 1.00 82.62 136 ASN A C 1
ATOM 1078 O O . ASN A 1 136 ? -3.461 12.685 -28.975 1.00 82.62 136 ASN A O 1
ATOM 1082 N N . LYS A 1 137 ? -2.925 11.952 -26.925 1.00 81.50 137 LYS A N 1
ATOM 1083 C CA . LYS A 1 137 ? -1.592 11.436 -27.271 1.00 81.50 137 LYS A CA 1
ATOM 1084 C C . LYS A 1 137 ? -1.604 9.971 -27.722 1.00 81.50 137 LYS A C 1
ATOM 1086 O O . LYS A 1 137 ? -0.535 9.424 -27.981 1.00 81.50 137 LYS A O 1
ATOM 1091 N N . GLY A 1 138 ? -2.774 9.335 -27.804 1.00 82.19 138 GLY A N 1
ATOM 1092 C CA . GLY A 1 138 ? -2.907 7.913 -28.121 1.00 82.19 138 GLY A CA 1
ATOM 1093 C C . GLY A 1 138 ? -2.372 6.986 -27.024 1.00 82.19 138 GLY A C 1
ATOM 1094 O O . GLY A 1 138 ? -2.062 5.833 -27.306 1.00 82.19 138 GLY A O 1
ATOM 1095 N N . ILE A 1 139 ? -2.225 7.487 -25.792 1.00 82.19 139 ILE A N 1
ATOM 1096 C CA . ILE A 1 139 ? -1.823 6.694 -24.629 1.00 82.19 139 ILE A CA 1
ATOM 1097 C C . ILE A 1 139 ? -3.090 6.096 -24.022 1.00 82.19 139 ILE A C 1
ATOM 1099 O O . ILE A 1 139 ? -4.000 6.838 -23.644 1.00 82.19 139 ILE A O 1
ATOM 1103 N N . ASP A 1 140 ? -3.142 4.767 -23.925 1.00 86.56 140 ASP A N 1
ATOM 1104 C CA . ASP A 1 140 ? -4.283 4.089 -23.316 1.00 86.56 140 ASP A CA 1
ATOM 1105 C C . ASP A 1 140 ? -4.380 4.428 -21.823 1.00 86.56 140 ASP A C 1
ATOM 1107 O O . ASP A 1 140 ? -3.382 4.444 -21.095 1.00 86.56 140 ASP A O 1
ATOM 1111 N N . VAL A 1 141 ? -5.589 4.750 -21.374 1.00 86.38 141 VAL A N 1
ATOM 1112 C CA . VAL A 1 141 ? -5.850 5.240 -20.023 1.00 86.38 141 VAL A CA 1
ATOM 1113 C C . VAL A 1 141 ? -7.255 4.853 -19.579 1.00 86.38 141 VAL A C 1
ATOM 1115 O O . VAL A 1 141 ? -8.240 5.063 -20.290 1.00 86.38 141 VAL A O 1
ATOM 1118 N N . ALA A 1 142 ? -7.345 4.344 -18.355 1.00 86.06 142 ALA A N 1
ATOM 1119 C CA . ALA A 1 142 ? -8.596 4.049 -17.676 1.00 86.06 142 ALA A CA 1
ATOM 1120 C C . ALA A 1 142 ? -8.685 4.838 -16.366 1.00 86.06 142 ALA A C 1
ATOM 1122 O O . ALA A 1 142 ? -7.679 5.063 -15.693 1.00 86.06 142 ALA A O 1
ATOM 1123 N N . GLU A 1 143 ? -9.904 5.234 -16.013 1.00 84.94 143 GLU A N 1
ATOM 1124 C CA . GLU A 1 143 ? -10.227 5.805 -14.709 1.00 84.94 143 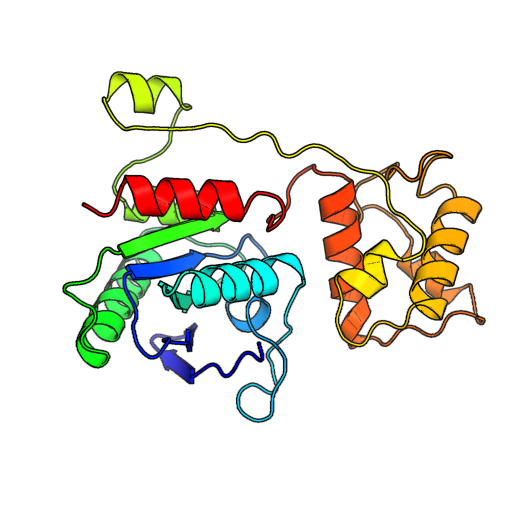GLU A CA 1
ATOM 1125 C C . GLU A 1 143 ? -10.916 4.757 -13.851 1.00 84.94 143 GLU A C 1
ATOM 1127 O O . GLU A 1 143 ? -11.745 3.987 -14.344 1.00 84.94 143 GLU A O 1
ATOM 1132 N N . VAL A 1 144 ? -10.577 4.743 -12.567 1.00 85.12 144 VAL A N 1
ATOM 1133 C CA . VAL A 1 144 ? -11.215 3.883 -11.579 1.00 85.12 144 VAL A CA 1
ATOM 1134 C C . VAL A 1 144 ? -11.555 4.734 -10.373 1.00 85.12 144 VAL A C 1
ATOM 1136 O O . VAL A 1 144 ? -10.665 5.201 -9.662 1.00 85.12 144 VAL A O 1
ATOM 1139 N N . GLU A 1 145 ? -12.847 4.946 -10.159 1.00 84.62 145 GLU A N 1
ATOM 1140 C CA . GLU A 1 145 ? -13.324 5.724 -9.027 1.00 84.62 145 GLU A CA 1
ATOM 1141 C C . GLU A 1 145 ? -13.241 4.893 -7.741 1.00 84.62 145 GLU A C 1
ATOM 1143 O O . GLU A 1 145 ? -13.679 3.740 -7.680 1.00 84.62 145 GLU A O 1
ATOM 1148 N N . CYS A 1 146 ? -12.644 5.485 -6.711 1.00 87.00 146 CYS A N 1
ATOM 1149 C CA . CYS A 1 146 ? -12.524 4.890 -5.388 1.00 87.00 146 CYS A CA 1
ATOM 1150 C C . CYS A 1 146 ? -13.510 5.606 -4.473 1.00 87.00 146 CYS A C 1
ATOM 1152 O O . CYS A 1 146 ? -13.287 6.754 -4.106 1.00 87.00 146 CYS A O 1
ATOM 1154 N N . LEU A 1 147 ? -14.616 4.935 -4.164 1.00 90.62 147 LEU A N 1
ATOM 1155 C CA . LEU A 1 147 ? -15.701 5.499 -3.370 1.00 90.62 147 LEU A CA 1
ATOM 1156 C C . LEU A 1 147 ? -15.558 5.133 -1.895 1.00 90.62 147 LEU A C 1
ATOM 1158 O O . LEU A 1 147 ? -14.985 4.095 -1.553 1.00 90.62 147 LEU A O 1
ATOM 1162 N N . GLU A 1 148 ? -16.130 5.976 -1.037 1.00 95.38 148 GLU A N 1
ATOM 1163 C CA . GLU A 1 148 ? -16.302 5.667 0.379 1.00 95.38 148 GLU A CA 1
ATOM 1164 C C . GLU A 1 148 ? -17.139 4.398 0.560 1.00 95.38 148 GLU A C 1
ATOM 1166 O O . GLU A 1 148 ? -17.972 4.034 -0.278 1.00 95.38 148 GLU A O 1
ATOM 1171 N N . PHE A 1 149 ? -16.935 3.717 1.681 1.00 97.19 149 PHE A N 1
ATOM 1172 C CA . PHE A 1 149 ? -17.685 2.510 1.999 1.00 97.19 149 PHE A CA 1
ATOM 1173 C C . PHE A 1 149 ? -17.894 2.384 3.510 1.00 97.19 149 PHE A C 1
ATOM 1175 O O . PHE A 1 149 ? -17.110 2.911 4.306 1.00 97.19 149 PHE A O 1
ATOM 1182 N N . PRO A 1 150 ? -18.956 1.681 3.937 1.00 97.94 150 PRO A N 1
ATOM 1183 C CA . PRO A 1 150 ? -19.259 1.563 5.347 1.00 97.94 150 PRO A CA 1
ATOM 1184 C C . PRO A 1 150 ? -18.324 0.562 6.020 1.00 97.94 150 PRO A C 1
ATOM 1186 O O . PRO A 1 150 ? -18.066 -0.531 5.508 1.00 97.94 150 PRO A O 1
ATOM 1189 N N . LEU A 1 151 ? -17.883 0.901 7.226 1.00 98.19 151 LEU A N 1
ATOM 1190 C CA . LEU A 1 151 ? -17.256 -0.057 8.122 1.00 98.19 151 LEU A CA 1
ATOM 1191 C C . LEU A 1 151 ? -18.285 -1.091 8.592 1.00 98.19 151 LEU A C 1
ATOM 1193 O O . LEU A 1 151 ? -19.475 -0.808 8.739 1.00 98.19 151 LEU A O 1
ATOM 1197 N N . SER A 1 152 ? -17.799 -2.289 8.902 1.00 97.94 152 SER A N 1
ATOM 1198 C CA . SER A 1 152 ? -18.559 -3.331 9.592 1.00 97.94 152 SER A CA 1
ATOM 1199 C C . SER A 1 152 ? -17.845 -3.733 10.888 1.00 97.94 152 SER A C 1
ATOM 1201 O O . SER A 1 152 ? -16.649 -3.459 11.037 1.00 97.94 152 SER A O 1
ATOM 1203 N N . PRO A 1 153 ? -18.518 -4.435 11.822 1.00 98.38 153 PRO A N 1
ATOM 1204 C CA . PRO A 1 153 ? -17.886 -4.893 13.059 1.00 98.38 153 PRO A CA 1
ATOM 1205 C C . PRO A 1 153 ? -16.620 -5.737 12.854 1.00 98.38 153 PRO A C 1
ATOM 1207 O O . PRO A 1 153 ? -15.742 -5.743 13.718 1.00 98.38 153 PRO A O 1
ATOM 1210 N N . PHE A 1 154 ? -16.505 -6.439 11.725 1.00 97.81 154 PHE A N 1
ATOM 1211 C CA . PHE A 1 154 ? -15.385 -7.341 11.433 1.00 97.81 154 PHE A CA 1
ATOM 1212 C C . PHE A 1 154 ? -14.392 -6.778 10.414 1.00 97.81 154 PHE A C 1
ATOM 1214 O O . PHE A 1 154 ? -13.294 -7.313 10.302 1.00 97.81 154 PHE A O 1
ATOM 1221 N N . PHE A 1 155 ? -14.726 -5.659 9.761 1.00 97.69 155 PHE A N 1
ATOM 1222 C CA . PHE A 1 155 ? -13.939 -5.070 8.679 1.00 97.69 155 PHE A CA 1
ATOM 1223 C C . PHE A 1 155 ? -12.445 -4.936 9.012 1.00 97.69 155 PHE A C 1
ATOM 1225 O O . PHE A 1 155 ? -11.598 -5.394 8.250 1.00 97.69 155 PHE A O 1
ATOM 1232 N N . LEU A 1 156 ? -12.109 -4.373 10.179 1.00 98.25 156 LEU A N 1
ATOM 1233 C CA . LEU A 1 156 ? -10.710 -4.188 10.568 1.00 98.25 156 LEU A CA 1
ATOM 1234 C C . LEU A 1 156 ? -9.999 -5.529 10.800 1.00 98.25 156 LEU A C 1
ATOM 1236 O O . LEU A 1 156 ? -8.854 -5.688 10.391 1.00 98.25 156 LEU A O 1
ATOM 1240 N N . ALA A 1 157 ? -10.652 -6.499 11.447 1.00 97.81 157 ALA A N 1
ATOM 1241 C CA . ALA A 1 157 ? -10.058 -7.817 11.696 1.00 97.81 157 ALA A CA 1
ATOM 1242 C C . ALA A 1 157 ? -9.865 -8.636 10.409 1.00 97.81 157 ALA A C 1
ATOM 1244 O O . ALA A 1 157 ? -8.907 -9.401 10.314 1.00 97.81 157 ALA A O 1
ATOM 1245 N N . ASP A 1 158 ? -10.737 -8.453 9.417 1.00 96.56 158 ASP A N 1
ATOM 1246 C CA . ASP A 1 158 ? -10.634 -9.137 8.125 1.00 96.56 158 ASP A CA 1
ATOM 1247 C C . ASP A 1 158 ? -9.441 -8.629 7.296 1.00 96.56 158 ASP A C 1
ATOM 1249 O O . ASP A 1 158 ? -8.888 -9.367 6.477 1.00 96.56 158 ASP A O 1
ATOM 1253 N N . ARG A 1 159 ? -9.014 -7.380 7.520 1.00 95.25 159 ARG A N 1
ATOM 1254 C CA . ARG A 1 159 ? -7.960 -6.718 6.731 1.00 95.25 159 ARG A CA 1
ATOM 1255 C C . ARG A 1 159 ? -6.614 -6.612 7.445 1.00 95.25 159 ARG A C 1
ATOM 1257 O O . ARG A 1 159 ? -5.566 -6.702 6.799 1.00 95.25 159 ARG A O 1
ATOM 1264 N N . ILE A 1 160 ? -6.622 -6.486 8.773 1.00 97.19 160 ILE A N 1
ATOM 1265 C CA . ILE A 1 160 ? -5.430 -6.282 9.605 1.00 97.19 160 ILE A CA 1
ATOM 1266 C C . ILE A 1 160 ? -5.039 -7.602 10.290 1.00 97.19 160 ILE A C 1
ATOM 1268 O O . ILE A 1 160 ? -5.694 -8.017 11.251 1.00 97.19 160 ILE A O 1
ATOM 1272 N N . PRO A 1 161 ? -3.944 -8.273 9.884 1.00 93.81 161 PRO A N 1
ATOM 1273 C CA . PRO A 1 161 ? -3.492 -9.474 10.575 1.00 93.81 161 PRO A CA 1
ATOM 1274 C C . PRO A 1 161 ? -3.127 -9.200 12.019 1.00 93.81 161 PRO A C 1
ATOM 1276 O O . PRO A 1 161 ? -2.506 -8.193 12.350 1.00 93.81 161 PRO A O 1
ATOM 1279 N N . GLY A 1 162 ? -3.458 -10.161 12.872 1.00 93.62 162 GLY A N 1
ATOM 1280 C CA . GLY A 1 162 ? -3.218 -10.049 14.304 1.00 93.62 162 GLY A CA 1
ATOM 1281 C C . GLY A 1 162 ? -4.265 -9.206 15.031 1.00 93.62 162 GLY A C 1
ATOM 1282 O O . GLY A 1 162 ? -4.298 -9.255 16.260 1.00 93.62 162 GLY A O 1
ATOM 1283 N N . LEU A 1 163 ? -5.163 -8.501 14.328 1.00 97.06 163 LEU A N 1
ATOM 1284 C CA . LEU A 1 163 ? -6.285 -7.833 14.974 1.00 97.06 163 LEU A CA 1
ATOM 1285 C C . LEU A 1 163 ? -7.413 -8.830 15.264 1.00 97.06 163 LEU A C 1
ATOM 1287 O O . LEU A 1 163 ? -7.956 -9.488 14.382 1.00 97.06 163 LEU A O 1
ATOM 1291 N N . ASN A 1 164 ? -7.782 -8.940 16.537 1.00 95.69 164 ASN A N 1
ATOM 1292 C CA . ASN A 1 164 ? -8.831 -9.849 16.982 1.00 95.69 164 ASN A CA 1
ATOM 1293 C C . ASN A 1 164 ? -10.235 -9.332 16.599 1.00 95.69 164 ASN A C 1
ATOM 1295 O O . ASN A 1 164 ? -10.531 -8.153 16.798 1.00 95.69 164 ASN A O 1
ATOM 1299 N N . GLN A 1 165 ? -11.136 -10.221 16.157 1.00 97.44 165 GLN A N 1
ATOM 1300 C CA . GLN A 1 165 ? -12.527 -9.876 15.809 1.00 97.44 165 GLN A CA 1
ATOM 1301 C C . GLN A 1 165 ? -13.299 -9.196 16.952 1.00 97.44 165 GLN A C 1
ATOM 1303 O O . GLN A 1 165 ? -14.071 -8.274 16.710 1.00 97.44 165 GLN A O 1
ATOM 1308 N N . THR A 1 166 ? -13.057 -9.586 18.206 1.00 97.62 166 THR A N 1
ATOM 1309 C CA . THR A 1 166 ? -13.669 -8.948 19.386 1.00 97.62 166 THR A CA 1
ATOM 1310 C C . THR A 1 166 ? -13.184 -7.510 19.552 1.00 97.62 166 THR A C 1
ATOM 1312 O O . THR A 1 166 ? -13.973 -6.628 19.882 1.00 97.62 166 THR A O 1
ATOM 1315 N N . VAL A 1 167 ? -11.892 -7.252 19.320 1.00 97.88 167 VAL A N 1
ATOM 1316 C CA . VAL A 1 167 ? -11.330 -5.892 19.377 1.00 97.88 167 VAL A CA 1
ATOM 1317 C C . VAL A 1 167 ? -11.879 -5.050 18.226 1.00 97.88 167 VAL A C 1
ATOM 1319 O O . VAL A 1 167 ? -12.312 -3.929 18.470 1.00 97.88 167 VAL A O 1
ATOM 1322 N N . SER A 1 168 ? -11.956 -5.607 17.013 1.00 98.44 168 SER A N 1
ATOM 1323 C CA . SER A 1 168 ? -12.589 -4.956 15.856 1.00 98.44 168 SER A CA 1
ATOM 1324 C C . SER A 1 168 ? -14.042 -4.564 16.145 1.00 98.44 168 SER A C 1
ATOM 1326 O O . SER A 1 168 ? -14.404 -3.401 15.986 1.00 98.44 168 SER A O 1
ATOM 1328 N N . ALA A 1 169 ? -14.854 -5.484 16.675 1.00 98.44 169 ALA A N 1
ATOM 1329 C CA . ALA A 1 169 ? -16.253 -5.205 16.998 1.00 98.44 169 ALA A CA 1
ATOM 1330 C C . ALA A 1 169 ? -16.401 -4.135 18.095 1.00 98.44 169 ALA A C 1
ATOM 1332 O O . ALA A 1 169 ? -17.288 -3.284 18.023 1.00 98.44 169 ALA A O 1
ATOM 1333 N N . LYS A 1 170 ? -15.510 -4.138 19.097 1.00 98.38 170 LYS A N 1
ATOM 1334 C CA . LYS A 1 170 ? -15.466 -3.097 20.134 1.00 98.38 170 LYS A CA 1
ATOM 1335 C C . LYS A 1 170 ? -15.067 -1.729 19.571 1.00 98.38 170 LYS A C 1
ATOM 1337 O O . LYS A 1 170 ? -15.682 -0.738 19.951 1.00 98.38 170 LYS A O 1
ATOM 1342 N N . LEU A 1 171 ? -14.079 -1.668 18.673 1.00 98.50 171 LEU A N 1
ATOM 1343 C CA . LEU A 1 171 ? -13.681 -0.433 17.985 1.00 98.50 171 LEU A CA 1
ATOM 1344 C C . LEU A 1 171 ? -14.823 0.108 17.123 1.00 98.50 171 LEU A C 1
ATOM 1346 O O . LEU A 1 171 ? -15.158 1.281 17.233 1.00 98.50 171 LEU A O 1
ATOM 1350 N N . PHE A 1 172 ? -15.483 -0.752 16.345 1.00 98.62 172 PHE A N 1
ATOM 1351 C CA . PHE A 1 172 ? -16.652 -0.371 15.553 1.00 98.62 172 PHE A CA 1
ATOM 1352 C C . PHE A 1 172 ? -17.757 0.240 16.426 1.00 98.62 172 PHE A C 1
ATOM 1354 O O . PHE A 1 172 ? -18.283 1.307 16.109 1.00 98.62 172 PHE A O 1
ATOM 1361 N N . LYS A 1 173 ? -18.059 -0.388 17.571 1.00 98.31 173 LYS A N 1
ATOM 1362 C CA . LYS A 1 173 ? -19.018 0.160 18.536 1.00 98.31 173 LYS A CA 1
ATOM 1363 C C . LYS A 1 173 ? -18.567 1.520 19.080 1.00 98.31 173 LYS A C 1
ATOM 1365 O O . LYS A 1 173 ? -19.362 2.452 19.080 1.00 98.31 173 LYS A O 1
ATOM 1370 N N . LEU A 1 174 ? -17.301 1.652 19.490 1.00 98.44 174 LEU A N 1
ATOM 1371 C CA . LEU A 1 174 ? -16.732 2.922 19.957 1.00 98.44 174 LEU A CA 1
ATOM 1372 C C . LEU A 1 174 ? -16.901 4.033 18.911 1.00 98.44 174 LEU A C 1
ATOM 1374 O O . LEU A 1 174 ? -17.274 5.151 19.261 1.00 98.44 174 LEU A O 1
ATOM 1378 N N . PHE A 1 175 ? -16.639 3.734 17.637 1.00 98.62 175 PHE A N 1
ATOM 1379 C CA . PHE A 1 175 ? -16.778 4.705 16.554 1.00 98.62 175 PHE A CA 1
ATOM 1380 C C . PHE A 1 175 ? -18.226 5.170 16.393 1.00 98.62 175 PHE A C 1
ATOM 1382 O O . PHE A 1 175 ? -18.456 6.366 16.219 1.00 98.62 175 PHE A O 1
ATOM 1389 N N . GLY A 1 176 ? -19.195 4.256 16.502 1.00 98.44 176 GLY A N 1
ATOM 1390 C CA . GLY A 1 176 ? -20.619 4.595 16.489 1.00 98.44 176 GLY A CA 1
ATOM 1391 C C . GLY A 1 176 ? -21.032 5.433 17.702 1.00 98.44 176 GLY A C 1
ATOM 1392 O O . GLY A 1 176 ? -21.633 6.493 17.541 1.00 98.44 176 GLY A O 1
ATOM 1393 N N . ASP A 1 177 ? -20.643 5.011 18.910 1.00 98.00 177 ASP A N 1
ATOM 1394 C CA . ASP A 1 177 ? -20.984 5.686 20.172 1.00 98.00 177 ASP A CA 1
ATOM 1395 C C . ASP A 1 177 ? -20.423 7.121 20.234 1.00 98.00 177 ASP A C 1
ATOM 1397 O O . ASP A 1 177 ? -21.041 8.016 20.812 1.00 98.00 177 ASP A O 1
ATOM 1401 N N . LYS A 1 178 ? -19.258 7.362 19.618 1.00 98.25 178 LYS A N 1
ATOM 1402 C CA . LYS A 1 178 ? -18.617 8.686 19.535 1.00 98.25 178 LYS A CA 1
ATOM 1403 C C . LYS A 1 178 ? -19.022 9.492 18.291 1.00 98.25 178 LYS A C 1
ATOM 1405 O O . LYS A 1 178 ? -18.574 10.628 18.145 1.00 98.25 178 LYS A O 1
ATOM 1410 N N . GLY A 1 179 ? -19.853 8.936 17.405 1.00 98.25 179 GLY A N 1
ATOM 1411 C CA . GLY A 1 179 ? -20.313 9.604 16.182 1.00 98.25 179 GLY A CA 1
ATOM 1412 C C . GLY A 1 179 ? -19.224 9.804 15.122 1.00 98.25 179 GLY A C 1
ATOM 1413 O O . GLY A 1 179 ? -19.312 10.729 14.317 1.00 98.25 179 GLY A O 1
ATOM 1414 N N . PHE A 1 180 ? -18.177 8.975 15.130 1.00 98.62 180 PHE A N 1
ATOM 1415 C CA . PHE A 1 180 ? -17.140 8.974 14.091 1.00 98.62 180 PHE A CA 1
ATOM 1416 C C . PHE A 1 180 ? -17.605 8.280 12.812 1.00 98.62 180 PHE A C 1
ATOM 1418 O O . PHE A 1 180 ? -17.126 8.614 11.729 1.00 98.62 180 PHE A O 1
ATOM 1425 N N . ILE A 1 181 ? -18.564 7.363 12.949 1.00 98.69 181 ILE A N 1
ATOM 1426 C CA . ILE A 1 181 ? -19.310 6.770 11.843 1.00 98.69 181 ILE A CA 1
ATOM 1427 C C . ILE A 1 181 ? -20.801 7.087 11.961 1.00 98.69 181 ILE A C 1
ATOM 1429 O O . ILE A 1 181 ? -21.324 7.272 13.064 1.00 98.69 181 ILE A O 1
ATOM 1433 N N . ASP A 1 182 ? -21.488 7.138 10.822 1.00 98.44 182 ASP A N 1
ATOM 1434 C CA . ASP A 1 182 ? -22.939 7.276 10.770 1.00 98.44 182 ASP A CA 1
ATOM 1435 C C . ASP A 1 182 ? -23.663 5.955 11.117 1.00 98.44 182 ASP A C 1
ATOM 1437 O O . ASP A 1 182 ? -23.056 4.915 11.381 1.00 98.44 182 ASP A O 1
ATOM 1441 N N . ARG A 1 183 ? -25.003 5.968 11.090 1.00 97.12 183 ARG A N 1
ATOM 1442 C CA . ARG A 1 183 ? -25.820 4.772 11.381 1.00 97.12 183 ARG A CA 1
ATOM 1443 C C . ARG A 1 183 ? -25.638 3.633 10.373 1.00 97.12 183 ARG A C 1
ATOM 1445 O O . ARG A 1 183 ? -26.049 2.512 10.663 1.00 97.12 183 ARG A O 1
ATOM 1452 N N . LYS A 1 184 ? -25.102 3.922 9.187 1.00 97.81 184 LYS A N 1
ATOM 1453 C CA . LYS A 1 184 ? -24.822 2.948 8.130 1.00 97.81 184 LYS A CA 1
ATOM 1454 C C . LYS A 1 184 ? -23.362 2.479 8.152 1.00 97.81 184 LYS A C 1
ATOM 1456 O O . LYS A 1 184 ? -23.049 1.549 7.420 1.00 97.81 184 LYS A O 1
ATOM 1461 N N . GLY A 1 185 ? -22.508 3.069 8.991 1.00 98.06 185 GLY A N 1
ATOM 1462 C CA . GLY A 1 185 ? -21.096 2.724 9.141 1.00 98.06 185 GLY A CA 1
ATOM 1463 C C . GLY A 1 185 ? -20.129 3.591 8.331 1.00 98.06 185 GLY A C 1
ATOM 1464 O O . GLY A 1 185 ? -18.939 3.289 8.326 1.00 98.06 185 GLY A O 1
ATOM 1465 N N . TYR A 1 186 ? -20.595 4.644 7.655 1.00 98.56 186 TYR A N 1
ATOM 1466 C CA . TYR A 1 186 ? -19.732 5.535 6.871 1.00 98.56 186 TYR A CA 1
ATOM 1467 C C . TYR A 1 186 ? -18.967 6.493 7.772 1.00 98.56 186 TYR A C 1
ATOM 1469 O O . TYR A 1 186 ? -19.523 7.028 8.732 1.00 98.56 186 TYR A O 1
ATOM 1477 N N . MET A 1 187 ? -17.698 6.730 7.444 1.00 98.38 187 MET A N 1
ATOM 1478 C CA . MET A 1 187 ? -16.852 7.685 8.152 1.00 98.38 187 MET A CA 1
ATOM 1479 C C . MET A 1 187 ? -17.384 9.111 7.990 1.00 98.38 187 MET A C 1
ATOM 1481 O O . MET A 1 187 ? -17.593 9.589 6.883 1.00 98.38 187 MET A O 1
ATOM 1485 N N . MET A 1 188 ? -17.546 9.826 9.102 1.00 98.12 188 MET A N 1
ATOM 1486 C CA . MET A 1 188 ? -18.013 11.220 9.082 1.00 98.12 188 MET A CA 1
ATOM 1487 C C . MET A 1 188 ? -16.903 12.215 8.712 1.00 98.12 188 MET A C 1
ATOM 1489 O O . MET A 1 188 ? -17.182 13.359 8.348 1.00 98.12 188 MET A O 1
ATOM 1493 N N . LYS A 1 189 ? -15.639 11.811 8.885 1.00 97.25 189 LYS A N 1
ATOM 1494 C CA . LYS A 1 189 ? -14.424 12.585 8.605 1.00 97.25 189 LYS A CA 1
ATOM 1495 C C . LYS A 1 189 ? -13.292 11.637 8.218 1.00 97.25 189 LYS A C 1
ATOM 1497 O O . LYS A 1 189 ? -13.318 10.467 8.590 1.00 97.25 189 LYS A O 1
ATOM 1502 N N . ASP A 1 190 ? -12.25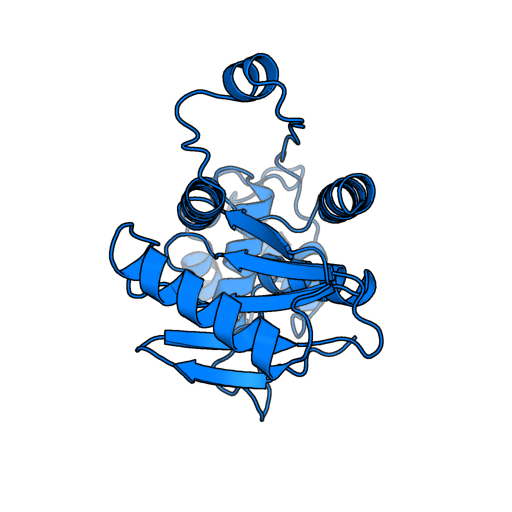7 12.181 7.582 1.00 96.25 190 ASP A N 1
ATOM 1503 C CA . ASP A 1 190 ? -10.990 11.483 7.350 1.00 96.25 190 ASP A CA 1
ATOM 1504 C C . ASP A 1 190 ? -10.472 10.841 8.654 1.00 96.25 190 ASP A C 1
ATOM 1506 O O . ASP A 1 190 ? -10.485 11.465 9.726 1.00 96.25 190 ASP A O 1
ATOM 1510 N N . GLY A 1 191 ? -10.017 9.587 8.577 1.00 95.56 191 GLY A N 1
ATOM 1511 C CA . GLY A 1 191 ? -9.498 8.833 9.719 1.00 95.56 191 GLY A CA 1
ATOM 1512 C C . GLY A 1 191 ? -8.312 9.512 10.419 1.00 95.56 191 GLY A C 1
ATOM 1513 O O . GLY A 1 191 ? -8.142 9.352 11.630 1.00 95.56 191 GLY A O 1
ATOM 1514 N N . ARG A 1 192 ? -7.536 10.341 9.704 1.00 94.00 192 ARG A N 1
ATOM 1515 C CA . ARG A 1 192 ? -6.466 11.202 10.246 1.00 94.00 192 ARG A CA 1
ATOM 1516 C C . ARG A 1 192 ? -6.991 12.399 11.020 1.00 94.00 192 ARG A C 1
ATOM 1518 O O . ARG A 1 192 ? -6.334 12.832 11.962 1.00 94.00 192 ARG A O 1
ATOM 1525 N N . ALA A 1 193 ? -8.138 12.939 10.620 1.00 95.94 193 ALA A N 1
ATOM 1526 C CA . ALA A 1 193 ? -8.777 14.084 11.268 1.00 95.94 193 ALA A CA 1
ATOM 1527 C C . ALA A 1 193 ? -9.727 13.673 12.409 1.00 95.94 193 ALA A C 1
ATOM 1529 O O . ALA A 1 193 ? -10.283 14.525 13.108 1.00 95.94 193 ALA A O 1
ATOM 1530 N N . THR A 1 194 ? -9.944 12.370 12.584 1.00 96.69 194 THR A N 1
ATOM 1531 C CA . THR A 1 194 ? -10.838 11.807 13.593 1.00 96.69 194 THR A CA 1
ATOM 1532 C C . THR A 1 194 ? -10.078 11.526 14.890 1.00 96.69 194 THR A C 1
ATOM 1534 O O . THR A 1 194 ? -9.081 10.810 14.890 1.00 96.69 194 THR A O 1
ATOM 1537 N N . HIS A 1 195 ? -10.595 12.016 16.019 1.00 97.19 195 HIS A N 1
ATOM 1538 C CA . HIS A 1 195 ? -9.998 11.860 17.357 1.00 97.19 195 HIS A CA 1
ATOM 1539 C C . HIS A 1 195 ? -10.295 10.484 17.991 1.00 97.19 195 HIS A C 1
ATOM 1541 O O . HIS A 1 195 ? -10.685 10.361 19.157 1.00 97.19 195 HIS A O 1
ATOM 1547 N N . TRP A 1 196 ? -10.201 9.416 17.194 1.00 97.69 196 TRP A N 1
ATOM 1548 C CA . TRP A 1 196 ? -10.551 8.065 17.635 1.00 97.69 196 TRP A CA 1
ATOM 1549 C C . TRP A 1 196 ? -9.498 7.461 18.566 1.00 97.69 196 TRP A C 1
ATOM 1551 O O . TRP A 1 196 ? -9.826 6.602 19.380 1.00 97.69 196 TRP A O 1
ATOM 1561 N N . LYS A 1 197 ? -8.244 7.920 18.478 1.00 97.38 197 LYS A N 1
ATOM 1562 C CA . LYS A 1 197 ? -7.149 7.461 19.342 1.00 97.38 197 LYS A CA 1
ATOM 1563 C C . LYS A 1 197 ? -7.322 7.971 20.767 1.00 97.38 197 LYS A C 1
ATOM 1565 O O . LYS A 1 197 ? -7.097 7.226 21.715 1.00 97.38 197 LYS A O 1
ATOM 1570 N N . GLU A 1 198 ? -7.761 9.216 20.913 1.00 96.94 198 GLU A N 1
ATOM 1571 C CA . GLU A 1 198 ? -8.113 9.838 22.185 1.00 96.94 198 GLU A CA 1
ATOM 1572 C C . GLU A 1 198 ? -9.308 9.108 22.805 1.00 96.94 198 GLU A C 1
ATOM 1574 O O . GLU A 1 198 ? -9.234 8.659 23.947 1.00 96.94 198 GLU A O 1
ATOM 1579 N N . ALA A 1 199 ? -10.365 8.878 22.020 1.00 97.31 199 ALA A N 1
ATOM 1580 C CA . ALA A 1 199 ? -11.526 8.114 22.471 1.00 97.31 199 ALA A CA 1
ATOM 1581 C C . ALA A 1 199 ? -11.174 6.669 22.873 1.00 97.31 199 ALA A C 1
ATOM 1583 O O . ALA A 1 199 ? -11.716 6.145 23.848 1.00 97.31 199 ALA A O 1
ATOM 1584 N N . LEU A 1 200 ? -10.256 6.024 22.146 1.00 96.94 200 LEU A N 1
ATOM 1585 C CA . LEU A 1 200 ? -9.739 4.701 22.487 1.00 96.94 200 LEU A CA 1
ATOM 1586 C C . LEU A 1 200 ? -8.959 4.736 23.805 1.00 96.94 200 LEU A C 1
ATOM 1588 O O . LEU A 1 200 ? -9.172 3.880 24.655 1.00 96.94 200 LEU A O 1
ATOM 1592 N N . HIS A 1 201 ? -8.098 5.735 24.001 1.00 95.00 201 HIS A N 1
ATOM 1593 C CA . HIS A 1 201 ? -7.343 5.908 25.242 1.00 95.00 201 HIS A CA 1
ATOM 1594 C C . HIS A 1 201 ? -8.257 6.127 26.463 1.00 95.00 201 HIS A C 1
ATOM 1596 O O . HIS A 1 201 ? -7.966 5.635 27.552 1.00 95.00 201 HIS A O 1
ATOM 1602 N N . GLU A 1 202 ? -9.377 6.833 26.291 1.00 95.31 202 GLU A N 1
ATOM 1603 C CA . GLU A 1 202 ? -10.397 7.011 27.334 1.00 95.31 202 GLU A CA 1
ATOM 1604 C C . GLU A 1 202 ? -11.170 5.717 27.656 1.00 95.31 202 GLU A C 1
ATOM 1606 O O . GLU A 1 202 ? -11.680 5.565 28.769 1.00 95.31 202 GLU A O 1
ATOM 1611 N N . THR A 1 203 ? -11.243 4.774 26.711 1.00 93.62 203 THR A N 1
ATOM 1612 C CA . THR A 1 203 ? -12.049 3.548 26.813 1.00 93.62 203 THR A CA 1
ATOM 1613 C C . THR A 1 203 ? -11.196 2.364 27.274 1.00 93.62 203 THR A C 1
ATOM 1615 O O . THR A 1 203 ? -10.603 1.639 26.474 1.00 93.62 203 THR A O 1
ATOM 1618 N N . LYS A 1 204 ? -11.150 2.130 28.589 1.00 88.31 204 LYS A N 1
ATOM 1619 C CA . LYS A 1 204 ? -10.257 1.133 29.215 1.00 88.31 204 LYS A CA 1
ATOM 1620 C C . LYS A 1 204 ? -10.555 -0.323 28.829 1.00 88.31 204 LYS A C 1
ATOM 1622 O O . LYS A 1 204 ? -9.698 -1.185 29.002 1.00 88.31 204 LYS A O 1
ATOM 1627 N N . GLU A 1 205 ? -11.746 -0.622 28.313 1.00 91.94 205 GLU A N 1
ATOM 1628 C CA . GLU A 1 205 ? -12.185 -1.975 27.950 1.00 91.94 205 GLU A CA 1
ATOM 1629 C C . GLU A 1 205 ? -11.646 -2.471 26.594 1.00 91.94 205 GLU A C 1
ATOM 1631 O O . GLU A 1 205 ? -11.858 -3.642 26.233 1.00 91.94 205 GLU A O 1
ATOM 1636 N N . ILE A 1 206 ? -10.991 -1.594 25.822 1.00 95.12 206 ILE A N 1
ATOM 1637 C CA . ILE A 1 206 ? -10.443 -1.896 24.497 1.00 95.12 206 ILE A CA 1
ATOM 1638 C C . ILE A 1 206 ? -8.918 -1.814 24.558 1.00 95.12 206 ILE A C 1
ATOM 1640 O O . ILE A 1 206 ? -8.335 -0.742 24.678 1.00 95.12 206 ILE A O 1
ATOM 1644 N N . VAL A 1 207 ? -8.263 -2.967 24.432 1.00 94.69 207 VAL A N 1
ATOM 1645 C CA . VAL A 1 207 ? -6.803 -3.054 24.348 1.00 94.69 207 VAL A CA 1
ATOM 1646 C C . VAL A 1 207 ? -6.419 -3.286 22.892 1.00 94.69 207 VAL A C 1
ATOM 1648 O O . VAL A 1 207 ? -6.691 -4.351 22.339 1.00 94.69 207 VAL A O 1
ATOM 1651 N N . LEU A 1 208 ? -5.796 -2.280 22.277 1.00 96.31 208 LEU A N 1
ATOM 1652 C CA . LEU A 1 208 ? -5.231 -2.353 20.931 1.00 96.31 208 LEU A CA 1
ATOM 1653 C C . LEU A 1 208 ? -3.704 -2.368 21.026 1.00 96.31 208 LEU A C 1
ATOM 1655 O O . LEU A 1 208 ? -3.114 -1.530 21.712 1.00 96.31 208 LEU A O 1
ATOM 1659 N N . ASP A 1 209 ? -3.061 -3.305 20.329 1.00 95.00 209 ASP A N 1
ATOM 1660 C CA . ASP A 1 209 ? -1.605 -3.292 20.182 1.00 95.00 209 ASP A CA 1
ATOM 1661 C C . ASP A 1 209 ? -1.176 -1.972 19.523 1.00 95.00 209 ASP A C 1
ATOM 1663 O O . ASP A 1 209 ? -1.689 -1.587 18.471 1.00 95.00 209 ASP A O 1
ATOM 1667 N N . LYS A 1 210 ? -0.209 -1.283 20.136 1.00 93.81 210 LYS A N 1
ATOM 1668 C CA . LYS A 1 210 ? 0.350 -0.025 19.627 1.00 93.81 210 LYS A CA 1
ATOM 1669 C C . LYS A 1 210 ? 0.866 -0.157 18.193 1.00 93.81 210 LYS A C 1
ATOM 1671 O O . LYS A 1 210 ? 0.780 0.808 17.440 1.00 93.81 210 LYS A O 1
ATOM 1676 N N . ASN A 1 211 ? 1.356 -1.337 17.810 1.00 93.94 211 ASN A N 1
ATOM 1677 C CA . ASN A 1 211 ? 1.828 -1.611 16.454 1.00 93.94 211 ASN A CA 1
ATOM 1678 C C . ASN A 1 211 ? 0.697 -1.622 15.414 1.00 93.94 211 ASN A C 1
ATOM 1680 O O . ASN A 1 211 ? 0.986 -1.428 14.243 1.00 93.94 211 ASN A O 1
ATOM 1684 N N . LEU A 1 212 ? -0.561 -1.829 15.828 1.00 96.62 212 LEU A N 1
ATOM 1685 C CA . LEU A 1 212 ? -1.735 -1.890 14.947 1.00 96.62 212 LEU A CA 1
ATOM 1686 C C . LEU A 1 212 ? -2.500 -0.563 14.863 1.00 96.62 212 LEU A C 1
ATOM 1688 O O . LEU A 1 212 ? -3.429 -0.433 14.070 1.00 96.62 212 LEU A O 1
ATOM 1692 N N . VAL A 1 213 ? -2.128 0.439 15.667 1.00 96.75 213 VAL A N 1
ATOM 1693 C CA . VAL A 1 213 ? -2.799 1.751 15.673 1.00 96.75 213 VAL A CA 1
ATOM 1694 C C . VAL A 1 213 ? -2.720 2.416 14.300 1.00 96.75 213 VAL A C 1
ATOM 1696 O O . VAL A 1 213 ? -3.701 3.007 13.851 1.00 96.75 213 VAL A O 1
ATOM 1699 N N . GLN A 1 214 ? -1.570 2.317 13.626 1.00 95.50 214 GLN A N 1
ATOM 1700 C CA . GLN A 1 214 ? -1.414 2.866 12.282 1.00 95.50 214 GLN A CA 1
ATOM 1701 C C . GLN A 1 214 ? -2.249 2.086 11.261 1.00 95.50 214 GLN A C 1
ATOM 1703 O O . GLN A 1 214 ? -2.923 2.709 10.452 1.00 95.50 214 GLN A O 1
ATOM 1708 N N . HIS A 1 215 ? -2.281 0.752 11.339 1.00 97.62 215 HIS A N 1
ATOM 1709 C CA . HIS A 1 215 ? -3.092 -0.089 10.450 1.00 97.62 215 HIS A CA 1
ATOM 1710 C C . HIS A 1 215 ? -4.575 0.256 10.534 1.00 97.62 215 HIS A C 1
ATOM 1712 O O . HIS A 1 215 ? -5.224 0.396 9.505 1.00 97.62 215 HIS A O 1
ATOM 1718 N N . VAL A 1 216 ? -5.097 0.448 11.751 1.00 98.12 216 VAL A N 1
ATOM 1719 C CA . VAL A 1 216 ? -6.482 0.896 11.944 1.00 98.12 216 VAL A CA 1
ATOM 1720 C C . VAL A 1 216 ? -6.686 2.268 11.312 1.00 98.12 216 VAL A C 1
ATOM 1722 O O . VAL A 1 216 ? -7.666 2.455 10.605 1.00 98.12 216 VAL A O 1
ATOM 1725 N N . GLN A 1 217 ? -5.766 3.217 11.517 1.00 97.44 217 GLN A N 1
ATOM 1726 C CA . GLN A 1 217 ? -5.896 4.545 10.919 1.00 97.44 217 GLN A CA 1
ATOM 1727 C C . GLN A 1 217 ? -5.973 4.492 9.389 1.00 97.44 217 GLN A C 1
ATOM 1729 O O . GLN A 1 217 ? -6.840 5.154 8.830 1.00 97.44 217 GLN A O 1
ATOM 1734 N N . GLU A 1 218 ? -5.106 3.722 8.726 1.00 95.81 218 GLU A N 1
ATOM 1735 C CA . GLU A 1 218 ? -5.119 3.622 7.259 1.00 95.81 218 GLU A CA 1
ATOM 1736 C C . GLU A 1 218 ? -6.432 3.035 6.731 1.00 95.81 218 GLU A C 1
ATOM 1738 O O . GLU A 1 218 ? -6.990 3.553 5.771 1.00 95.81 218 GLU A O 1
ATOM 1743 N N . GLU A 1 219 ? -7.001 2.040 7.412 1.00 97.81 219 GLU A N 1
ATOM 1744 C CA . GLU A 1 219 ? -8.310 1.478 7.053 1.00 97.81 219 GLU A CA 1
ATOM 1745 C C . GLU A 1 219 ? -9.468 2.477 7.239 1.00 97.81 219 GLU A C 1
ATOM 1747 O O . GLU A 1 219 ? -10.411 2.497 6.448 1.00 97.81 219 GLU A O 1
ATOM 1752 N N . LEU A 1 220 ? -9.397 3.356 8.247 1.00 98.12 220 LEU A N 1
ATOM 1753 C CA . LEU A 1 220 ? -10.372 4.444 8.408 1.00 98.12 220 LEU A CA 1
ATOM 1754 C C . LEU A 1 220 ? -10.226 5.512 7.316 1.00 98.12 220 LEU A C 1
ATOM 1756 O O . LEU A 1 220 ? -11.224 6.063 6.854 1.00 98.12 220 LEU A O 1
ATOM 1760 N N . ASN A 1 221 ? -8.994 5.814 6.902 1.00 96.38 221 ASN A N 1
ATOM 1761 C CA . ASN A 1 221 ? -8.736 6.744 5.802 1.00 96.38 221 ASN A CA 1
ATOM 1762 C C . ASN A 1 221 ? -9.267 6.180 4.479 1.00 96.38 221 ASN A C 1
ATOM 1764 O O . ASN A 1 221 ? -9.919 6.898 3.722 1.00 96.38 221 ASN A O 1
ATOM 1768 N N . LEU A 1 222 ? -9.019 4.889 4.241 1.00 96.38 222 LEU A N 1
ATOM 1769 C CA . LEU A 1 222 ? -9.504 4.149 3.083 1.00 96.38 222 LEU A CA 1
ATOM 1770 C C . LEU A 1 222 ? -11.034 4.181 3.014 1.00 96.38 222 LEU A C 1
ATOM 1772 O O . LEU A 1 222 ? -11.582 4.504 1.964 1.00 96.38 222 LEU A O 1
ATOM 1776 N N . ALA A 1 223 ? -11.719 3.923 4.133 1.00 97.31 223 ALA A N 1
ATOM 1777 C CA . ALA A 1 223 ? -13.181 3.952 4.205 1.00 97.31 223 ALA A CA 1
ATOM 1778 C C . ALA A 1 223 ? -13.786 5.329 3.896 1.00 97.31 223 ALA A C 1
ATOM 1780 O O . ALA A 1 223 ? -14.877 5.399 3.336 1.00 97.31 223 ALA A O 1
ATOM 1781 N N . PHE A 1 224 ? -13.079 6.414 4.226 1.00 97.25 224 PHE A N 1
ATOM 1782 C CA . PHE A 1 224 ? -13.486 7.783 3.890 1.00 97.25 224 PHE A CA 1
ATOM 1783 C C . PHE A 1 224 ? -13.174 8.176 2.431 1.00 97.25 224 PHE A C 1
ATOM 1785 O O . PHE A 1 224 ? -13.737 9.139 1.923 1.00 97.25 224 PHE A O 1
ATOM 1792 N N . ALA A 1 225 ? -12.277 7.446 1.757 1.00 92.88 225 ALA A N 1
ATOM 1793 C CA . ALA A 1 225 ? -11.968 7.573 0.330 1.00 92.88 225 ALA A CA 1
ATOM 1794 C C . ALA A 1 225 ? -11.551 8.976 -0.165 1.00 92.88 225 ALA A C 1
ATOM 1796 O O . ALA A 1 225 ? -11.807 9.345 -1.308 1.00 92.88 225 ALA A O 1
ATOM 1797 N N . TYR A 1 226 ? -10.863 9.765 0.666 1.00 86.44 226 TYR A N 1
ATOM 1798 C CA . TYR A 1 226 ? -10.416 11.107 0.268 1.00 86.44 226 TYR A CA 1
ATOM 1799 C C . TYR A 1 226 ? -9.057 11.120 -0.448 1.00 86.44 226 TYR A C 1
ATOM 1801 O O . TYR A 1 226 ? -8.912 11.756 -1.490 1.00 86.44 226 TYR A O 1
ATOM 1809 N N . HIS A 1 227 ? -8.037 10.457 0.112 1.00 83.94 227 HIS A N 1
ATOM 1810 C CA . HIS A 1 227 ? -6.667 10.506 -0.422 1.00 83.94 227 HIS A CA 1
ATOM 1811 C C . HIS A 1 227 ? -5.813 9.338 0.092 1.00 83.94 227 HIS A C 1
ATOM 1813 O O . HIS A 1 227 ? -4.890 9.542 0.883 1.00 83.94 227 HIS A O 1
ATOM 1819 N N . GLU A 1 228 ? -6.126 8.112 -0.338 1.00 87.50 228 GLU A N 1
ATOM 1820 C CA . GLU A 1 228 ? -5.449 6.897 0.140 1.00 87.50 228 GLU A CA 1
ATOM 1821 C C . GLU A 1 228 ? -4.917 6.006 -0.988 1.00 87.50 228 GLU A C 1
ATOM 1823 O O . GLU A 1 228 ? -5.448 6.000 -2.100 1.00 87.50 228 GLU A O 1
ATOM 1828 N N . MET A 1 229 ? -3.860 5.237 -0.704 1.00 89.69 229 MET A N 1
ATOM 1829 C CA . MET A 1 229 ? -3.517 4.078 -1.535 1.00 89.69 229 MET A CA 1
ATOM 1830 C C . MET A 1 229 ? -4.588 2.995 -1.352 1.00 89.69 229 MET A C 1
ATOM 1832 O O . MET A 1 229 ? -5.078 2.797 -0.253 1.00 89.69 229 MET A O 1
ATOM 1836 N N . THR A 1 230 ? -4.960 2.275 -2.410 1.00 93.44 230 THR A N 1
ATOM 1837 C CA . THR A 1 230 ? -6.025 1.266 -2.327 1.00 93.44 230 THR A CA 1
ATOM 1838 C C . THR A 1 230 ? -5.633 -0.032 -3.015 1.00 93.44 230 THR A C 1
ATOM 1840 O O . THR A 1 230 ? -5.073 -0.055 -4.111 1.00 93.44 230 THR A O 1
ATOM 1843 N N . SER A 1 231 ? -5.971 -1.129 -2.356 1.00 94.44 231 SER A N 1
ATOM 1844 C CA . SER A 1 231 ? -5.931 -2.495 -2.851 1.00 94.44 231 SER A CA 1
ATOM 1845 C C . SER A 1 231 ? -7.307 -2.979 -3.318 1.00 94.44 231 SER A C 1
ATOM 1847 O O . SER A 1 231 ? -7.384 -4.036 -3.949 1.00 94.44 231 SER A O 1
ATOM 1849 N N . LEU A 1 232 ? -8.386 -2.228 -3.064 1.00 93.62 232 LEU A N 1
ATOM 1850 C CA . LEU A 1 232 ? -9.762 -2.650 -3.354 1.00 93.62 232 LEU A CA 1
ATOM 1851 C C . LEU A 1 232 ? -9.992 -2.905 -4.849 1.00 93.62 232 LEU A C 1
ATOM 1853 O O . LEU A 1 232 ? -10.722 -3.821 -5.214 1.00 93.62 232 LEU A O 1
ATOM 1857 N N . GLN A 1 233 ? -9.309 -2.155 -5.716 1.00 93.00 233 GLN A N 1
ATOM 1858 C CA . GLN A 1 233 ? -9.393 -2.290 -7.173 1.00 93.00 233 GLN A CA 1
ATOM 1859 C C . GLN A 1 233 ? -8.197 -3.042 -7.778 1.00 93.00 233 GLN A C 1
ATOM 1861 O O . GLN A 1 233 ? -7.972 -3.000 -8.988 1.00 93.00 233 GLN A O 1
ATOM 1866 N N . SER A 1 234 ? -7.450 -3.791 -6.956 1.00 93.19 234 SER A N 1
ATOM 1867 C CA . SER A 1 234 ? -6.273 -4.550 -7.403 1.00 93.19 234 SER A CA 1
ATOM 1868 C C . SER A 1 234 ? -6.560 -5.440 -8.606 1.00 93.19 234 SER A C 1
ATOM 1870 O O . SER A 1 234 ? -5.766 -5.470 -9.540 1.00 93.19 234 SER A O 1
ATOM 1872 N N . GLU A 1 235 ? -7.694 -6.145 -8.622 1.00 92.81 235 GLU A N 1
ATOM 1873 C CA . GLU A 1 235 ? -8.040 -7.026 -9.740 1.00 92.81 235 GLU A CA 1
ATOM 1874 C C . GLU A 1 235 ? -8.099 -6.260 -11.071 1.00 92.81 235 GLU A C 1
ATOM 1876 O O . GLU A 1 235 ? -7.585 -6.737 -12.083 1.00 92.81 235 GLU A O 1
ATOM 1881 N N . GLN A 1 236 ? -8.657 -5.046 -11.068 1.00 93.06 236 GLN A N 1
ATOM 1882 C CA . GLN A 1 236 ? -8.709 -4.189 -12.249 1.00 93.06 236 GLN A CA 1
ATOM 1883 C C . GLN A 1 236 ? -7.313 -3.701 -12.649 1.00 93.06 236 GLN A C 1
ATOM 1885 O O . GLN A 1 236 ? -6.979 -3.738 -13.832 1.00 93.06 236 GLN A O 1
ATOM 1890 N N . PHE A 1 237 ? -6.474 -3.314 -11.680 1.00 93.31 237 PHE A N 1
ATOM 1891 C CA . PHE A 1 237 ? -5.097 -2.878 -11.939 1.00 93.31 237 PHE A CA 1
ATOM 1892 C C . PHE A 1 237 ? -4.255 -3.992 -12.570 1.00 93.31 237 PHE A C 1
ATOM 1894 O O . PHE A 1 237 ? -3.587 -3.773 -13.580 1.00 93.31 237 PHE A O 1
ATOM 1901 N N . PHE A 1 238 ? -4.308 -5.2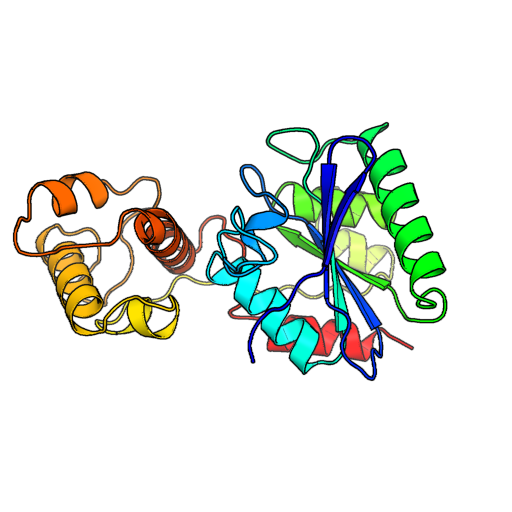07 -12.018 1.00 94.50 238 PHE A N 1
ATOM 1902 C CA . PHE A 1 238 ? -3.522 -6.330 -12.531 1.00 94.50 238 PHE A CA 1
ATOM 1903 C C . PHE A 1 238 ? -4.042 -6.831 -13.876 1.00 94.50 238 PHE A C 1
ATOM 1905 O O . PHE A 1 238 ? -3.224 -7.078 -14.760 1.00 94.50 238 PHE A O 1
ATOM 1912 N N . LYS A 1 239 ? -5.367 -6.893 -14.084 1.00 93.88 239 LYS A N 1
ATOM 1913 C CA . LYS A 1 239 ? -5.949 -7.185 -15.407 1.00 93.88 239 LYS A CA 1
ATOM 1914 C C . LYS A 1 239 ? -5.514 -6.160 -16.453 1.00 93.88 239 LYS A C 1
ATOM 1916 O O . LYS A 1 239 ? -5.180 -6.542 -17.572 1.00 93.88 239 LYS A O 1
ATOM 1921 N N . TRP A 1 240 ? -5.482 -4.878 -16.084 1.00 93.31 240 TRP A N 1
ATOM 1922 C CA . TRP A 1 240 ? -4.999 -3.814 -16.959 1.00 93.31 240 TRP A CA 1
ATOM 1923 C C . TRP A 1 240 ? -3.522 -3.988 -17.305 1.00 93.31 240 TRP A C 1
ATOM 1925 O O . TRP A 1 240 ? -3.160 -3.954 -18.476 1.00 93.31 240 TRP A O 1
ATOM 1935 N N . PHE A 1 241 ? -2.650 -4.227 -16.322 1.00 93.62 241 PHE A N 1
ATOM 1936 C CA . PHE A 1 241 ? -1.242 -4.492 -16.622 1.00 93.62 241 PHE A CA 1
ATOM 1937 C C . PHE A 1 241 ? -1.096 -5.713 -17.541 1.00 93.62 241 PHE A C 1
ATOM 1939 O O . PHE A 1 241 ? -0.386 -5.652 -18.539 1.00 93.62 241 PHE A O 1
ATOM 1946 N N . GLU A 1 242 ? -1.813 -6.800 -17.258 1.00 94.00 242 GLU A N 1
ATOM 1947 C CA . GLU A 1 242 ? -1.828 -8.030 -18.063 1.00 94.00 242 GLU A CA 1
ATOM 1948 C C . GLU A 1 242 ? -2.253 -7.815 -19.511 1.00 94.00 242 GLU A C 1
ATOM 1950 O O . GLU A 1 242 ? -1.630 -8.388 -20.406 1.00 94.00 242 GLU A O 1
ATOM 1955 N N . SER A 1 243 ? -3.233 -6.951 -19.779 1.00 93.62 243 SER A N 1
ATOM 1956 C CA . SER A 1 243 ? -3.640 -6.662 -21.156 1.00 93.62 243 SER A CA 1
ATOM 1957 C C . SER A 1 243 ? -2.599 -5.861 -21.951 1.00 93.62 243 SER A C 1
ATOM 1959 O O . SER A 1 243 ? -2.648 -5.875 -23.182 1.00 93.62 243 SER A O 1
ATOM 1961 N N . HIS A 1 244 ? -1.648 -5.210 -21.270 1.00 89.50 244 HIS A N 1
ATOM 1962 C CA . HIS A 1 244 ? -0.647 -4.307 -21.852 1.00 89.50 244 HIS A CA 1
ATOM 1963 C C . HIS A 1 244 ? 0.783 -4.871 -21.884 1.00 89.50 244 HIS A C 1
ATOM 1965 O O . HIS A 1 244 ? 1.682 -4.228 -22.417 1.00 89.50 244 HIS A O 1
ATOM 1971 N N . MET A 1 245 ? 1.014 -6.069 -21.344 1.00 87.19 245 MET A N 1
ATOM 1972 C CA . MET A 1 245 ? 2.343 -6.693 -21.246 1.00 87.19 245 MET A CA 1
ATOM 1973 C C . MET A 1 245 ? 2.749 -7.514 -22.486 1.00 87.19 245 MET A C 1
ATOM 1975 O O . MET A 1 245 ? 3.381 -8.561 -22.355 1.00 87.19 245 MET A O 1
ATOM 1979 N N . LYS A 1 246 ? 2.374 -7.057 -23.686 1.00 64.50 246 LYS A N 1
ATOM 1980 C CA . LYS A 1 246 ? 2.719 -7.722 -24.956 1.00 64.50 246 LYS A CA 1
ATOM 1981 C C . LYS A 1 246 ? 4.112 -7.358 -25.454 1.00 64.50 246 LYS A C 1
ATOM 1983 O O . LYS A 1 246 ? 4.468 -6.163 -25.369 1.00 64.50 246 LYS A O 1
#

Foldseek 3Di:
DADDWDWDQDPQKIKIWDAAPQAQAAEEEFEAFQDGQLCQHDCDPNHPPRQPALFSVLLVVLCVVLRYTYIYMGANDRAHDDDPSLVRVVVVVVVVCVVVVNPPHYYDYDYFHRRNQSSCVNVVHRPPDDPVVCVVVVHDDDDDAQDADADDLCNLVVRPPPDDSVLSNVLQVLCVVVVCADPRRAGPDQLVPDPSVVSQVVDPVHDDDPSCPVSVNLVSNSNNRDGHRHPPCSVVVSVVVVVVRD

InterPro domains:
  IPR029058 Alpha/Beta hydrolase fold [SSF53474] (10-124)

=== Feature glossary ===
Key to the feature types in this record:

Secondary structure (8-state, DSSP). Secondary structure is the local, repeating backbone conformation. DSSP classifies it into eight states by reading the hydrogen-bond network: three helix types (H, G, I), two β types (E, B), two non-regular types (T, S), and unstructured coil (-).

Backbone torsions (φ/ψ). Backbone dihedral angles. Every residue except chain termini has a φ (preceding-C → N → Cα → C) and a ψ (N → Cα → C → next-N). They are reported in degrees following the IUPAC sign convention. Secondary structure is essentially a statement about which (φ, ψ) basin each residue occupies.

Predicted aligned error. Predicted Aligned Error (PAE) is an AlphaFold confidence matrix: entry (i, j) is the expected error in the position of residue j, in ångströms, when the prediction is superimposed on the true structure at residue i. Low PAE within a block of residues means that block is internally rigid and well-predicted; high PAE between two blocks means their relative placement is uncertain even if each block individually is confident.

B-factor. B-factor (Debye–Waller factor) reflects atomic displacement in the crystal lattice. It is an experimental observable (units Å²), not a prediction; low values mean the atom is pinned down, high values mean it moves or is heterogeneous across the crystal.

Secondary structure (3-state, P-SEA). Three-state secondary structure (P-SEA) collapses the eight DSSP classes into helix (a), strand (b), and coil (c). P-SEA assigns these from Cα geometry alone — distances and angles — without requiring backbone oxygens, so it works on any Cα trace.

Sequence. Primary structure: the covalent order of the twenty standard amino acids along the backbone. Two proteins with the same sequence will (almost always) fold to the same structure; two with 30% identity often share a fold but not the details.

pLDDT. pLDDT is the predicted lDDT-Cα score: AlphaFold's confidence that the local environment of each residue (all inter-atomic distances within 15 Å) is correctly placed. It is a per-residue number between 0 and 100, with higher meaning more reliable.

InterPro / GO / CATH / organism. Functional annotations link the protein to curated databases. InterPro entries identify conserved domains and families by matching the sequence against member-database signatures (Pfam, PROSITE, CDD, …). Gene Ontology (GO) terms describe molecular function, biological process, and cellular component in a controlled vocabulary. CATH places the structure in a hierarchical fold classification (Class/Architecture/Topology/Homologous-superfamily). The organism is the source species.

Contact-map, Ramachandran, and PAE plots. Three diagnostic plots accompany the record. The Cα contact map visualizes the tertiary structure as a 2D adjacency matrix (8 Å cutoff, sequence-local contacts suppressed). The Ramachandran plot shows the distribution of backbone (φ, ψ) torsions, with points in the α and β basins reflecting secondary structure content. The PAE plot shows AlphaFold's inter-residue confidence as a color matrix.

mmCIF coordinates. The mmCIF table is the protein's shape written out atom by atom. For each backbone N, Cα, C, and carbonyl O, it records an (x, y, z) coordinate triple in Å plus the residue type, chain letter, and residue number.

Radius of gyration, Cα contacts, bounding box. Three whole-structure scalars: the radius of gyration (RMS distance of Cα from centroid, in Å), the count of Cα–Cα contacts (pairs closer than 8 Å and separated by more than four residues in sequence — i.e. tertiary, not local, contacts), and the bounding-box dimensions. Together they distinguish compact globular folds from extended fibres or disordered chains.

Foldseek 3Di. The Foldseek 3Di string encodes local tertiary geometry as a 20-letter alphabet — one character per residue — derived from the relative positions of nearby Cα atoms. Unlike the amino-acid sequence, 3Di is a direct function of the 3D structure, so two proteins with the same fold have similar 3Di strings even at low sequence identity.

Rendered structure images. Six rendered views show the 3D structure from the faces of a cube — i.e. along ±x, ±y, ±z. Rendering representation is drawn randomly per protein from cartoon (secondary-structure ribbons), sticks (backbone bonds), or molecular surface; coloring is either N→C rainbow (blue at the N-terminus through red at the C-terminus) or one color per chain.

Nearest PDB structures. The Foldseek neighbor list gives the closest experimentally determined structures in the PDB, ranked by structural alignment. TM-score near 1 means near-identical fold; near 0.3 means only rough topology match. This is how one finds what a novel AlphaFold prediction most resembles in the solved-structure universe.

Solvent-accessible surface area. SASA measures how much of the protein is reachable by solvent. It is computed by rolling a water-sized probe over the atomic surface and summing the exposed area (Å²). Per-residue SASA distinguishes core (buried, low SASA) from surface (exposed, high SASA) residues; total SASA is a whole-molecule size measure.